Protein AF-A0A9W5QN77-F1 (afdb_monomer)

pLDDT: mean 91.57, std 13.07, range [32.22, 98.62]

Sequence (198 aa):
MNNFFKTNETDIGCNKLKCKDCNGFYMLRSSDYGEFGGCTNFPKCKSKISKSKFMLSFIKENGINIYKWEKKCWKCGKNTDVYSYYLHHQQLKSSANTSAVVFAGIGNLKSVDNYLTNKYPSIQIKYSKTTNSRYTANTCIHCNALQGKNYVVDDPHEIFNDMYIEQCMKKYFVENVSDQLLNIKPEEIDRLEILYIN

Nearest PDB structures (foldseek):
  4rul-assembly1_A  TM=2.502E-01  e=6.440E-02  Escherichia coli DH1
  1yua-assembly1_A  TM=2.874E-01  e=2.504E-01  Escherichia coli
  6kon-assembly1_C  TM=6.493E-01  e=3.347E+00  Mycobacterium tuberculosis H37Rv
  4p3i-assembly1_A  TM=2.398E-01  e=5.833E+00  Norovirus Hu/GI.7/TCH-060/USA/2003

Solvent-accessible surface area (backbone atoms only — not comparable to full-atom values): 11342 Å² total; per-residue (Å²): 135,87,88,81,77,78,79,64,101,74,70,79,43,32,74,66,44,69,34,92,88,52,97,42,31,44,38,45,40,76,53,100,90,48,58,26,19,32,34,68,47,53,86,85,37,82,56,71,42,51,43,35,60,38,50,52,52,41,31,60,76,23,27,47,57,35,31,46,50,71,44,70,35,93,85,79,65,47,75,23,66,40,67,34,38,48,50,34,59,38,47,49,70,33,38,88,85,46,49,35,38,49,49,42,28,58,57,58,40,70,40,56,40,52,52,44,38,75,72,35,87,44,32,42,77,45,78,37,80,92,74,72,43,74,45,45,30,28,19,28,80,85,75,62,47,76,48,50,47,65,61,57,56,78,48,31,72,91,46,41,57,36,55,72,72,68,63,51,58,71,92,29,56,74,50,70,46,51,36,94,76,35,80,68,51,57,72,48,51,65,72,48,50,73,45,76,51,130

Radius of gyration: 17.58 Å; Cα contacts (8 Å, |Δi|>4): 365; chains: 1; bounding box: 41×34×49 Å

Organism: NCBI:txid1053211

Foldseek 3Di:
DDPDDPPPPQQALQAFAAQPPDRFGWAWDADPVGIWTATPPPPVDGDIGHQLVRVLSSCQRGFWWKFKDWDQDPPPRDIAIFMKTFQQLSRCSNDVPHQKTWQDMAQLFPQVLVVCVVPPVQWDFDQDPVVRDTTTAGAGPPPRHGPDCCCPRVNVPVCCCVCPPVSHRSVGTDDGHHCVSGPTDSVSSVPTDMDGDD

Secondary structure (DSSP, 8-state):
--------TT-TT-PPPBPSSSSSBEEEEEETTEEEEEETTTTT---EEEHHHHHHHHHHHH-EEEEEEEEE-TTT--EEEEEEE-HHHHHHHH-TT-SEEEE--TTS-HHHHHHHHHH-TTEEEEEETTTTEEEEEEE-TTT--EE-GGGTTT--GGGHIIIIIS---GGGEEEEE-GGG----HHHHHTSEEEE--

Mean predicted aligned error: 4.85 Å

Structure (mmCIF, N/CA/C/O backbone):
data_AF-A0A9W5QN77-F1
#
_entry.id   AF-A0A9W5QN77-F1
#
loop_
_atom_site.group_PDB
_atom_site.id
_atom_site.type_symbol
_atom_site.label_atom_id
_atom_site.label_alt_id
_atom_site.label_comp_id
_atom_site.label_asym_id
_atom_site.label_entity_id
_atom_site.label_seq_id
_atom_site.pdbx_PDB_ins_code
_atom_site.Cartn_x
_atom_site.Cartn_y
_atom_site.Cartn_z
_atom_site.occupancy
_atom_site.B_iso_or_equiv
_atom_site.auth_seq_id
_atom_site.auth_comp_id
_atom_site.auth_asym_id
_atom_site.auth_atom_id
_atom_site.pdbx_PDB_model_num
ATOM 1 N N . MET A 1 1 ? -11.497 -20.526 -25.887 1.00 32.22 1 MET A N 1
ATOM 2 C CA . MET A 1 1 ? -10.898 -19.250 -26.340 1.00 32.22 1 MET A CA 1
ATOM 3 C C . MET A 1 1 ? -11.324 -18.172 -25.354 1.00 32.22 1 MET A C 1
ATOM 5 O O . MET A 1 1 ? -12.418 -17.640 -25.472 1.00 32.22 1 MET A O 1
ATOM 9 N N . ASN A 1 2 ? -10.518 -17.950 -24.313 1.00 32.56 2 ASN A N 1
ATOM 10 C CA . ASN A 1 2 ? -10.861 -17.048 -23.213 1.00 32.56 2 ASN A CA 1
ATOM 11 C C . ASN A 1 2 ? -10.532 -15.602 -23.592 1.00 32.56 2 ASN A C 1
ATOM 13 O O . ASN A 1 2 ? -9.382 -15.178 -23.527 1.00 32.56 2 ASN A O 1
ATOM 17 N N . ASN A 1 3 ? -11.565 -14.850 -23.962 1.00 40.31 3 ASN A N 1
ATOM 18 C CA . ASN A 1 3 ? -11.534 -13.392 -23.969 1.00 40.31 3 ASN A CA 1
ATOM 19 C C . ASN A 1 3 ? -11.663 -12.890 -22.522 1.00 40.31 3 ASN A C 1
ATOM 21 O O . ASN A 1 3 ? -12.774 -12.672 -22.049 1.00 40.31 3 ASN A O 1
ATOM 25 N N . PHE A 1 4 ? -10.538 -12.714 -21.822 1.00 41.47 4 PHE A N 1
ATOM 26 C CA . PHE A 1 4 ? -10.502 -12.152 -20.459 1.00 41.47 4 PHE A CA 1
ATOM 27 C C . PHE A 1 4 ? -9.524 -10.982 -20.287 1.00 41.47 4 PHE A C 1
ATOM 29 O O . PHE A 1 4 ? -9.010 -10.741 -19.205 1.00 41.47 4 PHE A O 1
ATOM 36 N N . PHE A 1 5 ? -9.316 -10.188 -21.337 1.00 41.34 5 PHE A N 1
ATOM 37 C CA . PHE A 1 5 ? -8.642 -8.894 -21.203 1.00 41.34 5 PHE A CA 1
ATOM 38 C C . PHE A 1 5 ? -9.416 -7.803 -21.940 1.00 41.34 5 PHE A C 1
ATOM 40 O O . PHE A 1 5 ? -8.918 -7.176 -22.869 1.00 41.34 5 PHE A O 1
ATOM 47 N N . LYS A 1 6 ? -10.657 -7.554 -21.512 1.00 34.75 6 LYS A N 1
ATOM 48 C CA . LYS A 1 6 ? -11.159 -6.181 -21.568 1.00 34.75 6 LYS A CA 1
ATOM 49 C C . LYS A 1 6 ? -10.597 -5.494 -20.333 1.00 34.75 6 LYS A C 1
ATOM 51 O O . LYS A 1 6 ? -11.062 -5.737 -19.225 1.00 34.75 6 LYS A O 1
ATOM 56 N N . THR A 1 7 ? -9.551 -4.695 -20.514 1.00 38.34 7 THR A N 1
ATOM 57 C CA . THR A 1 7 ? -9.188 -3.668 -19.538 1.00 38.34 7 THR A CA 1
ATOM 58 C C . THR A 1 7 ? -10.403 -2.756 -19.419 1.00 38.34 7 THR A C 1
ATOM 60 O O . THR A 1 7 ? -10.646 -1.937 -20.304 1.00 38.34 7 THR A O 1
ATOM 63 N N . ASN A 1 8 ? -11.233 -2.970 -18.402 1.00 42.06 8 ASN A N 1
ATOM 64 C CA . ASN A 1 8 ? -12.308 -2.037 -18.103 1.00 42.06 8 ASN A CA 1
ATOM 65 C C . ASN A 1 8 ? -11.655 -0.685 -17.793 1.00 42.06 8 ASN A C 1
ATOM 67 O O . ASN A 1 8 ? -10.653 -0.630 -17.082 1.00 42.06 8 ASN A O 1
ATOM 71 N N . GLU A 1 9 ? -12.217 0.397 -18.323 1.00 44.44 9 GLU A N 1
ATOM 72 C CA . GLU A 1 9 ? -11.780 1.794 -18.164 1.00 44.44 9 GLU A CA 1
ATOM 73 C C . GLU A 1 9 ? -11.874 2.311 -16.702 1.00 44.44 9 GLU A C 1
ATOM 75 O O . GLU A 1 9 ? -12.058 3.498 -16.458 1.00 44.44 9 GLU A O 1
ATOM 80 N N . THR A 1 10 ? -11.797 1.431 -15.697 1.00 51.41 10 THR A N 1
ATOM 81 C CA . THR A 1 10 ? -12.178 1.693 -14.300 1.00 51.41 10 THR A CA 1
ATOM 82 C C . THR A 1 10 ? -11.055 1.529 -13.274 1.00 51.41 10 THR A C 1
ATOM 84 O O . THR A 1 10 ? -11.319 1.715 -12.087 1.00 51.41 10 THR A O 1
ATOM 87 N N . ASP A 1 11 ? -9.830 1.195 -13.686 1.00 64.44 11 ASP A N 1
ATOM 88 C CA . ASP A 1 11 ? -8.724 0.923 -12.758 1.00 64.44 11 ASP A CA 1
ATOM 89 C C . ASP A 1 11 ? -7.874 2.195 -12.538 1.00 64.44 11 ASP A C 1
ATOM 91 O O . ASP A 1 11 ? -7.001 2.546 -13.332 1.00 64.44 11 ASP A O 1
ATOM 95 N N . ILE A 1 12 ? -8.162 2.919 -11.448 1.00 80.50 12 ILE A N 1
ATOM 96 C CA . ILE A 1 12 ? -7.438 4.136 -11.037 1.00 80.50 12 ILE A CA 1
ATOM 97 C C . ILE A 1 12 ? -6.037 3.756 -10.537 1.00 80.50 12 ILE A C 1
ATOM 99 O O . ILE A 1 12 ? -5.882 2.809 -9.764 1.00 80.50 12 ILE A O 1
ATOM 103 N N . GLY A 1 13 ? -5.014 4.512 -10.948 1.00 85.06 13 GLY A N 1
ATOM 104 C CA . GLY A 1 13 ? -3.657 4.368 -10.409 1.00 85.06 13 GLY A CA 1
ATOM 105 C C . GLY A 1 13 ? -2.965 3.058 -10.798 1.00 85.06 13 GLY A C 1
ATOM 106 O O . GLY A 1 13 ? -2.318 2.428 -9.960 1.00 85.06 13 GLY A O 1
ATOM 107 N N . CYS A 1 14 ? -3.141 2.618 -12.047 1.00 89.00 14 CYS A N 1
ATOM 108 C CA . CYS A 1 14 ? -2.579 1.368 -12.573 1.00 89.00 14 CYS A CA 1
ATOM 109 C C . CYS A 1 14 ? -1.811 1.562 -13.902 1.00 89.00 14 CYS A C 1
ATOM 111 O O . CYS A 1 14 ? -1.704 0.641 -14.708 1.00 89.00 14 CYS A O 1
ATOM 113 N N . ASN A 1 15 ? -1.268 2.751 -14.161 1.00 92.75 15 ASN A N 1
ATOM 114 C CA . ASN A 1 15 ? -0.456 3.045 -15.343 1.00 92.75 15 ASN A CA 1
ATOM 115 C C . ASN A 1 15 ? 0.903 2.330 -15.305 1.00 92.75 15 ASN A C 1
ATOM 117 O O . ASN A 1 15 ? 1.529 2.171 -14.252 1.00 92.75 15 ASN A O 1
ATOM 121 N N . LYS A 1 16 ? 1.389 1.941 -16.489 1.00 94.06 16 LYS A N 1
ATOM 122 C CA . LYS A 1 16 ? 2.722 1.355 -16.685 1.00 94.06 16 LYS A CA 1
ATOM 123 C C . LYS A 1 16 ? 3.792 2.442 -16.706 1.00 94.06 16 LYS A C 1
ATOM 125 O O . LYS A 1 16 ? 3.740 3.335 -17.547 1.00 94.06 16 LYS A O 1
ATOM 130 N N . LEU A 1 17 ? 4.839 2.270 -15.903 1.00 94.88 17 LEU A N 1
ATOM 131 C CA . LEU A 1 17 ? 5.980 3.182 -15.899 1.00 94.88 17 LEU A CA 1
ATOM 132 C C . LEU A 1 17 ? 6.789 3.058 -17.200 1.00 94.88 17 LEU A C 1
ATOM 134 O O . LEU A 1 17 ? 7.346 1.998 -17.497 1.00 94.88 17 LEU A O 1
ATOM 138 N N . LYS A 1 18 ? 6.899 4.143 -17.969 1.00 96.50 18 LYS A N 1
ATOM 139 C CA . LYS A 1 18 ? 7.651 4.153 -19.237 1.00 96.50 18 LYS A CA 1
ATOM 140 C C . LYS A 1 18 ? 9.146 3.900 -19.032 1.00 96.50 18 LYS A C 1
ATOM 142 O O . LYS A 1 18 ? 9.768 4.416 -18.101 1.00 96.50 18 LYS A O 1
ATOM 147 N N . CYS A 1 19 ? 9.740 3.132 -19.944 1.00 97.38 19 CYS A N 1
ATOM 148 C CA . CYS A 1 19 ? 11.188 3.006 -20.034 1.00 97.38 19 CYS A CA 1
ATOM 149 C C . CYS A 1 19 ? 11.790 4.332 -20.510 1.00 97.38 19 CYS A C 1
ATOM 151 O O . CYS A 1 19 ? 11.240 5.001 -21.378 1.00 97.38 19 CYS A O 1
ATOM 153 N N . LYS A 1 20 ? 12.945 4.702 -19.957 1.00 96.75 20 LYS A N 1
ATOM 154 C CA . LYS A 1 20 ? 13.633 5.948 -20.328 1.00 96.75 20 LYS A CA 1
ATOM 155 C C . LYS A 1 20 ? 14.463 5.821 -21.617 1.00 96.75 20 LYS A C 1
ATOM 157 O O . LYS A 1 20 ? 14.808 6.832 -22.208 1.00 96.75 20 LYS A O 1
ATOM 162 N N . ASP A 1 21 ? 14.782 4.589 -22.026 1.00 98.06 21 ASP A N 1
ATOM 163 C CA . ASP A 1 21 ? 15.725 4.304 -23.120 1.00 98.06 21 ASP A CA 1
ATOM 164 C C . ASP A 1 21 ? 15.038 3.737 -24.382 1.00 98.06 21 ASP A C 1
ATOM 166 O O . ASP A 1 21 ? 15.685 3.556 -25.410 1.00 98.06 21 ASP A O 1
ATOM 170 N N . CYS A 1 22 ? 13.744 3.398 -24.324 1.00 97.81 22 CYS A N 1
ATOM 171 C CA . CYS A 1 22 ? 12.978 2.918 -25.481 1.00 97.81 22 CYS A CA 1
ATOM 172 C C . CYS A 1 22 ? 11.463 3.083 -25.269 1.00 97.81 22 CYS A C 1
ATOM 174 O O . CYS A 1 22 ? 11.020 3.526 -24.215 1.00 97.81 22 CYS A O 1
ATOM 176 N N . ASN A 1 23 ? 10.656 2.654 -26.242 1.00 96.88 23 ASN A N 1
ATOM 177 C CA . ASN A 1 23 ? 9.187 2.675 -26.178 1.00 96.88 23 ASN A CA 1
ATOM 178 C C . ASN A 1 23 ? 8.553 1.590 -25.277 1.00 96.88 23 ASN A C 1
ATOM 180 O O . ASN A 1 23 ? 7.334 1.434 -25.275 1.00 96.88 23 ASN A O 1
ATOM 184 N N . GLY A 1 24 ? 9.365 0.808 -24.561 1.00 95.50 24 GLY A N 1
ATOM 185 C CA . GLY A 1 24 ? 8.895 -0.198 -23.611 1.00 95.50 24 GLY A CA 1
ATOM 186 C C . GLY A 1 24 ? 8.513 0.396 -22.253 1.00 95.50 24 GLY A C 1
ATOM 187 O O . GLY A 1 24 ? 8.532 1.609 -22.043 1.00 95.50 24 GLY A O 1
ATOM 188 N N . PHE A 1 25 ? 8.238 -0.482 -21.293 1.00 96.50 25 PHE A N 1
ATOM 189 C CA . PHE A 1 25 ? 7.905 -0.119 -19.913 1.00 96.50 25 PHE A CA 1
ATOM 190 C C . PHE A 1 25 ? 8.876 -0.784 -18.941 1.00 96.50 25 PHE A C 1
ATOM 192 O O . PHE A 1 25 ? 9.529 -1.768 -19.295 1.00 96.50 25 PHE A O 1
ATOM 199 N N . TYR A 1 26 ? 8.998 -0.254 -17.729 1.00 95.94 26 TYR A N 1
ATOM 200 C CA . TYR A 1 26 ? 9.620 -0.974 -16.625 1.00 95.94 26 TYR A CA 1
ATOM 201 C C . TYR A 1 26 ? 8.600 -1.901 -15.966 1.00 95.94 26 TYR A C 1
ATOM 203 O O . TYR A 1 26 ? 7.439 -1.541 -15.788 1.00 95.94 26 TYR A O 1
ATOM 211 N N . MET A 1 27 ? 9.068 -3.073 -15.559 1.00 94.62 27 MET A N 1
ATOM 212 C CA . MET A 1 27 ? 8.364 -3.991 -14.667 1.00 94.62 27 MET A CA 1
ATOM 213 C C . MET A 1 27 ? 9.338 -4.490 -13.603 1.00 94.62 27 MET A C 1
ATOM 215 O O . MET A 1 27 ? 10.553 -4.474 -13.834 1.00 94.62 27 MET A O 1
ATOM 219 N N . LEU A 1 28 ? 8.827 -4.936 -12.458 1.00 94.12 28 LEU A N 1
ATOM 220 C CA . LEU A 1 28 ? 9.678 -5.538 -11.442 1.00 94.12 28 LEU A CA 1
ATOM 221 C C . LEU A 1 28 ? 10.132 -6.923 -11.918 1.00 94.12 28 LEU A C 1
ATOM 223 O O . LEU A 1 28 ? 9.328 -7.751 -12.342 1.00 94.12 28 LEU A O 1
ATOM 227 N N . ARG A 1 29 ? 11.441 -7.148 -11.880 1.00 92.25 29 ARG A N 1
ATOM 228 C CA . ARG A 1 29 ? 12.102 -8.409 -12.218 1.00 92.25 29 ARG A CA 1
ATOM 229 C C . ARG A 1 29 ? 13.005 -8.821 -11.064 1.00 92.25 29 ARG A C 1
ATOM 231 O O . ARG A 1 29 ? 13.422 -7.967 -10.283 1.00 92.25 29 ARG A O 1
ATOM 238 N N . SER A 1 30 ? 13.367 -10.095 -11.030 1.00 90.38 30 SER A N 1
ATOM 239 C CA . SER A 1 30 ? 14.263 -10.661 -10.021 1.00 90.38 30 SER A CA 1
ATOM 240 C C . SER A 1 30 ? 15.491 -11.294 -10.671 1.00 90.38 30 SER A C 1
ATOM 242 O O . SER A 1 30 ? 15.445 -11.724 -11.825 1.00 90.38 30 SER A O 1
ATOM 244 N N . SER A 1 31 ? 16.598 -11.311 -9.934 1.00 89.69 31 SER A N 1
ATOM 245 C CA . SER A 1 31 ? 17.862 -11.964 -10.291 1.00 89.69 31 SER A CA 1
ATOM 246 C C . SER A 1 31 ? 18.571 -12.451 -9.029 1.00 89.69 31 SER A C 1
ATOM 248 O O . SER A 1 31 ? 18.144 -12.112 -7.926 1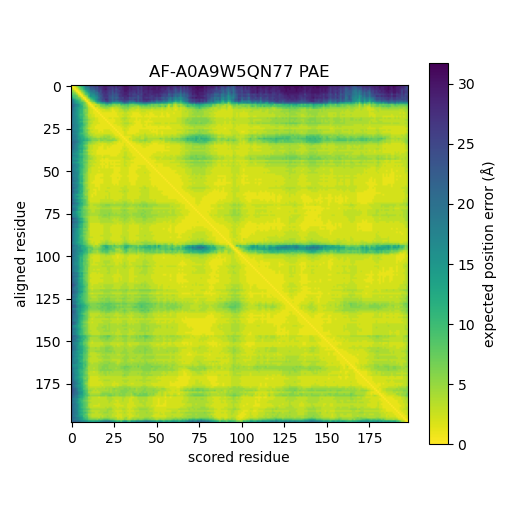.00 89.69 31 SER A O 1
ATOM 250 N N . ASP A 1 32 ? 19.704 -13.135 -9.185 1.00 89.69 32 ASP A N 1
ATOM 251 C CA . ASP A 1 32 ? 20.554 -13.570 -8.065 1.00 89.69 32 ASP A CA 1
ATOM 252 C C . ASP A 1 32 ? 21.039 -12.406 -7.178 1.00 89.69 32 ASP A C 1
ATOM 254 O O . ASP A 1 32 ? 21.376 -12.602 -6.014 1.00 89.69 32 ASP A O 1
ATOM 258 N N . TYR A 1 33 ? 21.047 -11.178 -7.707 1.00 88.75 33 TYR A N 1
ATOM 259 C CA . TYR A 1 33 ? 21.444 -9.961 -6.989 1.00 88.75 33 TYR A CA 1
ATOM 260 C C . TYR A 1 33 ? 20.256 -9.182 -6.393 1.00 88.75 33 TYR A C 1
ATOM 262 O O . TYR A 1 33 ? 20.431 -8.048 -5.946 1.00 88.75 33 TYR A O 1
ATOM 270 N N . GLY A 1 34 ? 19.053 -9.761 -6.418 1.00 89.88 34 GLY A N 1
ATOM 271 C CA . GLY A 1 34 ? 17.813 -9.139 -5.954 1.00 89.88 34 GLY A CA 1
ATOM 272 C C . GLY A 1 34 ? 16.964 -8.535 -7.075 1.00 89.88 34 GLY A C 1
ATOM 273 O O . GLY A 1 34 ? 17.180 -8.785 -8.271 1.00 89.88 34 GLY A O 1
ATOM 274 N N . GLU A 1 35 ? 15.958 -7.758 -6.672 1.00 93.62 35 GLU A N 1
ATOM 275 C CA . GLU A 1 35 ? 14.916 -7.234 -7.551 1.00 93.62 35 GLU A CA 1
ATOM 276 C C . GLU A 1 35 ? 15.217 -5.836 -8.100 1.00 93.62 35 GLU A C 1
ATOM 278 O O . GLU A 1 35 ? 15.809 -4.968 -7.451 1.00 93.62 35 GLU A O 1
ATOM 283 N N . PHE A 1 36 ? 14.768 -5.591 -9.329 1.00 95.50 36 PHE A N 1
ATOM 284 C CA . PHE A 1 36 ? 14.996 -4.337 -10.037 1.00 95.50 36 PHE A CA 1
ATOM 285 C C . PHE A 1 36 ? 13.882 -4.047 -11.046 1.00 95.50 36 PHE A C 1
ATOM 287 O O . PHE A 1 36 ? 13.223 -4.951 -11.556 1.00 95.50 36 PHE A O 1
ATOM 294 N N . GLY A 1 37 ? 13.684 -2.770 -11.373 1.00 95.75 37 GLY A N 1
ATOM 295 C CA . GLY A 1 37 ? 12.836 -2.372 -12.492 1.00 95.75 37 GLY A CA 1
ATOM 296 C C . GLY A 1 37 ? 13.582 -2.599 -13.802 1.00 95.75 37 GLY A C 1
ATOM 297 O O . GLY A 1 37 ? 14.539 -1.880 -14.089 1.00 95.75 37 GLY A O 1
ATOM 298 N N . GLY A 1 38 ? 13.175 -3.588 -14.594 1.00 95.69 38 GLY A N 1
ATOM 299 C CA . GLY A 1 38 ? 13.793 -3.923 -15.879 1.00 95.69 38 GLY A CA 1
ATOM 300 C C . GLY A 1 38 ? 12.853 -3.676 -17.053 1.00 95.69 38 GLY A C 1
ATOM 301 O O . GLY A 1 38 ? 11.642 -3.863 -16.937 1.00 95.69 38 GLY A O 1
ATOM 302 N N . CYS A 1 39 ? 13.400 -3.269 -18.199 1.00 96.38 39 CYS A N 1
ATOM 303 C CA . CYS A 1 39 ? 12.588 -3.004 -19.385 1.00 96.38 39 CYS A CA 1
ATOM 304 C C . CYS A 1 39 ? 11.880 -4.270 -19.913 1.00 96.38 39 CYS A C 1
ATOM 306 O O . CYS A 1 39 ? 12.445 -5.368 -19.938 1.00 96.38 39 CYS A O 1
ATOM 308 N N . THR A 1 40 ? 10.647 -4.123 -20.396 1.00 95.31 40 THR A N 1
ATOM 309 C CA . THR A 1 40 ? 9.884 -5.183 -21.075 1.00 95.31 40 THR A CA 1
ATOM 310 C C . THR A 1 40 ? 10.517 -5.626 -22.398 1.00 95.31 40 THR A C 1
ATOM 312 O O . THR A 1 40 ? 10.321 -6.764 -22.802 1.00 95.31 40 THR A O 1
ATOM 315 N N . ASN A 1 41 ? 11.319 -4.773 -23.046 1.00 96.19 41 ASN A N 1
ATOM 316 C CA . ASN A 1 41 ? 11.953 -5.051 -24.343 1.00 96.19 41 ASN A CA 1
ATOM 317 C C . ASN A 1 41 ? 13.322 -5.757 -24.233 1.00 96.19 41 ASN A C 1
ATOM 319 O O . ASN A 1 41 ? 14.087 -5.781 -25.199 1.00 96.19 41 ASN A O 1
ATOM 323 N N . PHE A 1 42 ? 13.682 -6.304 -23.070 1.00 94.00 42 PHE A N 1
ATOM 324 C CA . PHE A 1 42 ? 14.875 -7.146 -22.929 1.00 94.00 42 PHE A CA 1
ATOM 325 C C . PHE A 1 42 ? 14.780 -8.380 -23.861 1.00 94.00 42 PHE A C 1
ATOM 327 O O . PHE A 1 42 ? 13.696 -8.951 -23.969 1.00 94.00 42 PHE A O 1
ATOM 334 N N . PRO A 1 43 ? 15.863 -8.811 -24.550 1.00 95.44 43 PRO A N 1
ATOM 335 C CA . PRO A 1 43 ? 17.255 -8.357 -24.427 1.00 95.44 43 PRO A CA 1
ATOM 336 C C . PRO A 1 43 ? 17.625 -7.126 -25.270 1.00 95.44 43 PRO A C 1
ATOM 338 O O . PRO A 1 43 ? 18.735 -6.615 -25.125 1.00 95.44 43 PRO A O 1
ATOM 341 N N . LYS A 1 44 ? 16.722 -6.629 -26.130 1.00 97.88 44 LYS A N 1
ATOM 342 C CA . LYS A 1 44 ? 16.987 -5.492 -27.035 1.00 97.88 44 LYS A CA 1
ATOM 343 C C . LYS A 1 44 ? 17.220 -4.182 -26.278 1.00 97.88 44 LYS A C 1
ATOM 345 O O . LYS A 1 44 ? 18.040 -3.374 -26.694 1.00 97.88 44 LYS A O 1
ATOM 350 N N . CYS A 1 45 ? 16.534 -3.986 -25.153 1.00 97.94 45 CYS A N 1
ATOM 351 C CA . CYS A 1 45 ? 16.788 -2.888 -24.223 1.00 97.94 45 CYS A CA 1
ATOM 352 C C . CYS A 1 45 ? 17.234 -3.445 -22.865 1.00 97.94 45 CYS A C 1
ATOM 354 O O . CYS A 1 45 ? 16.491 -4.181 -22.218 1.00 97.94 45 CYS A O 1
ATOM 356 N N . LYS 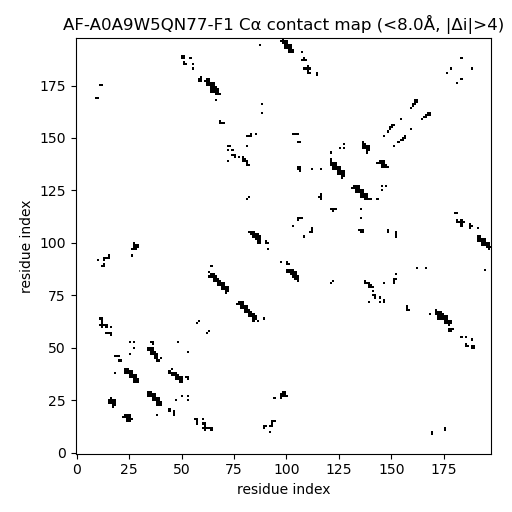A 1 46 ? 18.439 -3.071 -22.417 1.00 97.06 46 LYS A N 1
ATOM 357 C CA . LYS A 1 46 ? 19.026 -3.497 -21.131 1.00 97.06 46 LYS A CA 1
ATOM 358 C C . LYS A 1 46 ? 18.817 -2.478 -20.002 1.00 97.06 46 LYS A C 1
ATOM 360 O O . LYS A 1 46 ? 19.497 -2.546 -18.980 1.00 97.06 46 LYS A O 1
ATOM 365 N N . SER A 1 47 ? 17.908 -1.519 -20.196 1.00 97.75 47 SER A N 1
ATOM 366 C CA . SER A 1 47 ? 17.624 -0.493 -19.196 1.00 97.75 47 SER A CA 1
ATOM 367 C C . SER A 1 47 ? 17.141 -1.114 -17.890 1.00 97.75 47 SER A C 1
ATOM 369 O O . SER A 1 47 ? 16.244 -1.967 -17.891 1.00 97.75 47 SER A O 1
ATOM 371 N N . LYS A 1 48 ? 17.737 -0.668 -16.783 1.00 97.12 48 LYS A N 1
ATOM 372 C CA . LYS A 1 48 ? 17.413 -1.102 -15.426 1.00 97.12 48 LYS A CA 1
ATOM 373 C C . LYS A 1 48 ? 17.470 0.065 -14.441 1.00 97.12 48 LYS A C 1
ATOM 375 O O . LYS A 1 48 ? 18.294 0.970 -14.585 1.00 97.12 48 LYS A O 1
ATOM 380 N N . ILE A 1 49 ? 16.619 0.014 -13.424 1.00 97.12 49 ILE A N 1
ATOM 381 C CA . ILE A 1 49 ? 16.590 0.919 -12.266 1.00 97.12 49 ILE A CA 1
ATOM 382 C C . ILE A 1 49 ? 16.424 0.097 -10.981 1.00 97.12 49 ILE A C 1
ATOM 384 O O . ILE A 1 49 ? 15.921 -1.022 -11.038 1.00 97.12 49 ILE A O 1
ATOM 388 N N . SER A 1 50 ? 16.846 0.620 -9.825 1.00 96.50 50 SER A N 1
ATOM 389 C CA . SER A 1 50 ? 16.676 -0.092 -8.546 1.00 96.50 50 SER A CA 1
ATOM 390 C C . SER A 1 50 ? 15.198 -0.341 -8.219 1.00 96.50 50 SER A C 1
ATOM 392 O O . SER A 1 50 ? 14.328 0.388 -8.708 1.00 96.50 50 SER A O 1
ATOM 394 N N . LYS A 1 51 ? 14.915 -1.335 -7.362 1.00 95.25 51 LYS A N 1
ATOM 395 C CA . LYS A 1 51 ? 13.571 -1.600 -6.815 1.00 95.25 51 LYS A CA 1
ATOM 396 C C . LYS A 1 51 ? 12.932 -0.324 -6.262 1.00 95.25 51 LYS A C 1
ATOM 398 O O . LYS A 1 51 ? 11.855 0.068 -6.702 1.00 95.25 51 LYS A O 1
ATOM 403 N N . SER A 1 52 ? 13.630 0.366 -5.365 1.00 96.56 52 SER A N 1
ATOM 404 C CA . SER A 1 52 ? 13.189 1.624 -4.754 1.00 96.56 52 SER A CA 1
ATOM 405 C C . SER A 1 52 ? 12.885 2.703 -5.790 1.00 96.56 52 SER A C 1
ATOM 407 O O . SER A 1 52 ? 11.810 3.298 -5.756 1.00 96.56 52 SER A O 1
ATOM 409 N N . LYS A 1 53 ? 13.763 2.915 -6.779 1.00 97.25 53 LYS A N 1
ATOM 410 C CA . LYS A 1 53 ? 13.518 3.905 -7.839 1.00 97.25 53 LYS A CA 1
ATOM 411 C C . LYS A 1 53 ? 12.313 3.545 -8.709 1.00 97.25 53 LYS A C 1
ATOM 413 O O . LYS A 1 53 ? 11.553 4.441 -9.078 1.00 97.25 53 LYS A O 1
ATOM 418 N N . PHE A 1 54 ? 12.140 2.265 -9.038 1.00 96.38 54 PHE A N 1
ATOM 419 C CA . PHE A 1 54 ? 10.973 1.786 -9.775 1.00 96.38 54 PHE A CA 1
ATOM 420 C C . PHE A 1 54 ? 9.682 2.057 -9.002 1.00 96.38 54 PHE A C 1
ATOM 422 O O . PHE A 1 54 ? 8.790 2.710 -9.538 1.00 96.38 54 PHE A O 1
ATOM 429 N N . MET A 1 55 ? 9.613 1.641 -7.737 1.00 96.38 55 MET A N 1
ATOM 430 C CA . MET A 1 55 ? 8.410 1.804 -6.918 1.00 96.38 55 MET A CA 1
ATOM 431 C C . MET A 1 55 ? 8.067 3.259 -6.638 1.00 96.38 55 MET A C 1
ATOM 433 O O . MET A 1 55 ? 6.904 3.625 -6.746 1.00 96.38 55 MET A O 1
ATOM 437 N N . LEU A 1 56 ? 9.055 4.099 -6.322 1.00 97.19 56 LEU A N 1
ATOM 438 C CA . LEU A 1 56 ? 8.813 5.526 -6.107 1.00 97.19 56 LEU A CA 1
ATOM 439 C C . LEU A 1 56 ? 8.302 6.194 -7.388 1.00 97.19 56 LEU A C 1
ATOM 441 O O . LEU A 1 56 ? 7.368 6.983 -7.338 1.00 97.19 56 LEU A O 1
ATOM 445 N N . SER A 1 57 ? 8.853 5.835 -8.553 1.00 96.81 57 SER A N 1
ATOM 446 C CA . SER A 1 57 ? 8.351 6.351 -9.835 1.00 96.81 57 SER A CA 1
ATOM 447 C C . SER A 1 57 ? 6.936 5.846 -10.136 1.00 96.81 57 SER A C 1
ATOM 449 O O . SER A 1 57 ? 6.105 6.612 -10.614 1.00 96.81 57 SER A O 1
ATOM 451 N N . PHE A 1 58 ? 6.653 4.578 -9.825 1.00 95.88 58 PHE A N 1
ATOM 452 C CA . PHE A 1 58 ? 5.328 3.986 -9.979 1.00 95.88 58 PHE A CA 1
ATOM 453 C C . PHE A 1 58 ? 4.296 4.686 -9.089 1.00 95.88 58 PHE A C 1
ATOM 455 O O . PHE A 1 58 ? 3.258 5.098 -9.595 1.00 95.88 58 PHE A O 1
ATOM 462 N N . ILE A 1 59 ? 4.587 4.867 -7.798 1.00 96.44 59 ILE A N 1
ATOM 463 C CA . ILE A 1 59 ? 3.698 5.545 -6.841 1.00 96.44 59 ILE A CA 1
ATOM 464 C C . ILE A 1 59 ? 3.526 7.019 -7.214 1.00 96.44 59 ILE A C 1
ATOM 466 O O . ILE A 1 59 ? 2.416 7.535 -7.156 1.00 96.44 59 ILE A O 1
ATOM 470 N N . LYS A 1 60 ? 4.579 7.685 -7.693 1.00 95.94 60 LYS A N 1
ATOM 471 C CA . LYS A 1 60 ? 4.482 9.057 -8.198 1.00 95.94 60 LYS A CA 1
ATOM 472 C C . LYS A 1 60 ? 3.506 9.203 -9.365 1.00 95.94 60 LYS A C 1
ATOM 474 O O . LYS A 1 60 ? 2.782 10.191 -9.430 1.00 95.94 60 LYS A O 1
ATOM 479 N N . GLU A 1 61 ? 3.496 8.248 -10.291 1.00 94.81 61 GLU A N 1
ATOM 480 C CA . GLU A 1 61 ? 2.600 8.266 -11.454 1.00 94.81 61 GLU A CA 1
ATOM 481 C C . GLU A 1 61 ? 1.168 7.832 -11.106 1.00 94.81 61 GLU A C 1
ATOM 483 O O . GLU A 1 61 ? 0.216 8.266 -11.753 1.00 94.81 61 GLU A O 1
ATOM 488 N N . ASN A 1 62 ? 1.010 6.981 -10.091 1.00 95.19 62 ASN A N 1
ATOM 489 C CA . ASN A 1 62 ? -0.234 6.250 -9.857 1.00 95.19 62 ASN A CA 1
ATOM 490 C C . ASN A 1 62 ? -0.934 6.535 -8.530 1.00 95.19 62 ASN A C 1
ATOM 492 O O . ASN A 1 62 ? -2.087 6.141 -8.371 1.00 95.19 62 ASN A O 1
ATOM 496 N N . GLY A 1 63 ? -0.260 7.160 -7.571 1.00 96.56 63 GLY A N 1
ATOM 497 C CA . GLY A 1 63 ? -0.709 7.221 -6.186 1.00 96.56 63 GLY A CA 1
ATOM 498 C C . GLY A 1 63 ? -0.862 5.837 -5.540 1.00 96.56 63 GLY A C 1
ATOM 499 O O . GLY A 1 63 ? -0.462 4.803 -6.088 1.00 96.56 63 GLY A O 1
ATOM 500 N N . ILE A 1 64 ? -1.466 5.820 -4.354 1.00 97.31 64 ILE A N 1
ATOM 501 C CA . ILE A 1 64 ? -1.808 4.597 -3.617 1.00 97.31 64 ILE A CA 1
ATOM 502 C C . ILE A 1 64 ? -3.317 4.544 -3.405 1.00 97.31 64 ILE A C 1
ATOM 504 O O . ILE A 1 64 ? -3.901 5.455 -2.818 1.00 97.31 64 ILE A O 1
ATOM 508 N N . ASN A 1 65 ? -3.946 3.462 -3.860 1.00 97.31 65 ASN A N 1
ATOM 509 C CA . ASN A 1 65 ? -5.366 3.219 -3.643 1.00 97.31 65 ASN A CA 1
ATOM 510 C C . ASN A 1 65 ? -5.603 2.731 -2.212 1.00 97.31 65 ASN A C 1
ATOM 512 O O . ASN A 1 65 ? -5.005 1.742 -1.776 1.00 97.31 65 ASN A O 1
ATOM 516 N N . ILE A 1 66 ? -6.511 3.405 -1.509 1.00 97.88 66 ILE A N 1
ATOM 517 C CA . ILE A 1 66 ? -6.994 3.003 -0.189 1.00 97.88 66 ILE A CA 1
ATOM 518 C C . ILE A 1 66 ? -8.327 2.287 -0.359 1.00 97.88 66 ILE A C 1
ATOM 520 O O . ILE A 1 66 ? -9.228 2.768 -1.052 1.00 97.88 66 ILE A O 1
ATOM 524 N N . TYR A 1 67 ? -8.450 1.148 0.307 1.00 97.94 67 TYR A N 1
ATOM 525 C CA . TYR A 1 67 ? -9.637 0.314 0.319 1.00 97.94 67 TYR A CA 1
ATOM 526 C C . TYR A 1 67 ? -10.201 0.215 1.731 1.00 97.94 67 TYR A C 1
ATOM 528 O O . TYR A 1 67 ? -9.450 0.229 2.709 1.00 97.94 67 TYR A O 1
ATOM 536 N N . LYS A 1 68 ? -11.522 0.085 1.822 1.00 98.38 68 LYS A N 1
ATOM 537 C CA . LYS A 1 68 ? -12.279 -0.098 3.057 1.00 98.38 68 LYS A CA 1
ATOM 538 C C . LYS A 1 68 ? -13.285 -1.225 2.879 1.00 98.38 68 LYS A C 1
ATOM 540 O O . LYS A 1 68 ? -13.989 -1.278 1.874 1.00 98.38 68 LYS A O 1
ATOM 545 N N . TRP A 1 69 ? -13.409 -2.065 3.897 1.00 98.19 69 TRP A N 1
ATOM 546 C CA . TRP A 1 69 ? -14.488 -3.042 4.004 1.00 98.19 69 TRP A CA 1
ATOM 547 C C . TRP A 1 69 ? -14.888 -3.242 5.465 1.00 98.19 69 TRP A C 1
ATOM 549 O O . TRP A 1 69 ? -14.180 -2.828 6.386 1.00 98.19 69 TRP A O 1
ATOM 559 N N . GLU A 1 70 ? -16.043 -3.862 5.675 1.00 97.81 70 GLU A N 1
ATOM 560 C CA . GLU A 1 70 ? -16.496 -4.261 7.002 1.00 97.81 70 GLU A CA 1
ATOM 561 C C . GLU A 1 70 ? -16.043 -5.680 7.323 1.00 97.81 70 GLU A C 1
ATOM 563 O O . GLU A 1 70 ? -16.093 -6.574 6.477 1.00 97.81 70 GLU A O 1
ATOM 568 N N . LYS A 1 71 ? -15.680 -5.906 8.585 1.00 96.81 71 LYS A N 1
ATOM 569 C CA . LYS A 1 71 ? -15.482 -7.251 9.120 1.00 96.81 71 LYS A CA 1
ATOM 570 C C . LYS A 1 71 ? -15.995 -7.407 10.539 1.00 96.81 71 LYS A C 1
ATOM 572 O O . LYS A 1 71 ? -16.178 -6.428 11.263 1.00 96.81 71 LYS A O 1
ATOM 577 N N . LYS A 1 72 ? -16.162 -8.654 10.980 1.00 98.00 72 LYS A N 1
ATOM 578 C CA . LYS A 1 72 ? -16.553 -8.955 12.361 1.00 98.00 72 LYS A CA 1
ATOM 579 C C . LYS A 1 72 ? -15.359 -8.800 13.305 1.00 98.00 72 LYS A C 1
ATOM 581 O O . LYS A 1 72 ? -14.327 -9.445 13.134 1.00 98.00 72 LYS A O 1
ATOM 586 N N . CYS A 1 73 ? -15.496 -7.971 14.338 1.00 98.12 73 CYS A N 1
ATOM 587 C CA . CYS A 1 73 ? -14.461 -7.817 15.356 1.00 98.12 73 CYS A CA 1
ATOM 588 C C . CYS A 1 73 ? -14.319 -9.099 16.189 1.00 98.12 73 CYS A C 1
ATOM 59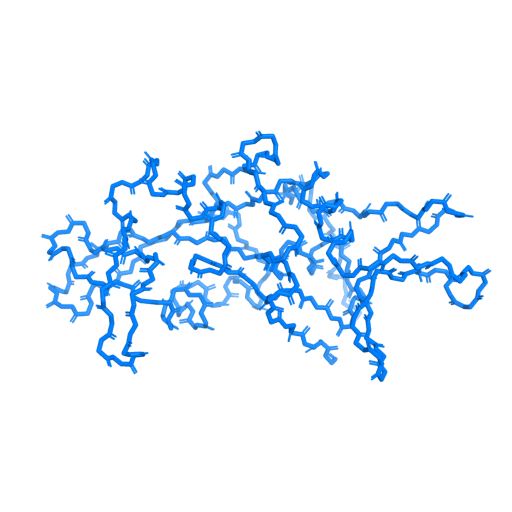0 O O . CYS A 1 73 ? -15.268 -9.512 16.858 1.00 98.12 73 CYS A O 1
ATOM 592 N N . TRP A 1 74 ? -13.111 -9.666 16.245 1.00 96.31 74 TRP A N 1
ATOM 593 C CA . TRP A 1 74 ? -12.824 -10.887 17.015 1.00 96.31 74 TRP A CA 1
ATOM 594 C C . TRP A 1 74 ? -13.086 -10.756 18.525 1.00 96.31 74 TRP A C 1
ATOM 596 O O . TRP A 1 74 ? -13.275 -11.762 19.199 1.00 96.31 74 TRP A O 1
ATOM 606 N N . LYS A 1 75 ? -13.087 -9.529 19.072 1.00 97.50 75 LYS A N 1
ATOM 607 C CA . LYS A 1 75 ? -13.277 -9.286 20.511 1.00 97.50 75 LYS A CA 1
ATOM 608 C C . LYS A 1 75 ? -14.735 -9.043 20.893 1.00 97.50 75 LYS A C 1
ATOM 610 O O . LYS A 1 75 ? -15.210 -9.629 21.854 1.00 97.50 75 LYS A O 1
ATOM 615 N N . CYS A 1 76 ? -15.423 -8.124 20.210 1.00 98.25 76 CYS A N 1
ATOM 616 C CA . CYS A 1 76 ? -16.786 -7.718 20.588 1.00 98.25 76 CYS A CA 1
ATOM 617 C C . CYS A 1 76 ? -17.883 -8.249 19.659 1.00 98.25 76 CYS A C 1
ATOM 619 O O . CYS A 1 76 ? -19.055 -8.001 19.921 1.00 98.25 76 CYS A O 1
ATOM 621 N N . GLY A 1 77 ? -17.528 -8.920 18.560 1.00 98.06 77 GLY A N 1
ATOM 622 C CA . GLY A 1 77 ? -18.476 -9.524 17.622 1.00 98.06 77 GLY A CA 1
ATOM 623 C C . GLY A 1 77 ? -19.262 -8.546 16.742 1.00 98.06 77 GLY A C 1
ATOM 624 O O . GLY A 1 77 ? -19.978 -9.004 15.856 1.00 98.06 77 GLY A O 1
ATOM 625 N N . LYS A 1 78 ? -19.138 -7.229 16.951 1.00 98.56 78 LYS A N 1
ATOM 626 C CA . LYS A 1 78 ? -19.759 -6.200 16.103 1.00 98.56 78 LYS A CA 1
ATOM 627 C C . LYS A 1 78 ? -18.974 -6.020 14.804 1.00 98.56 78 LYS A C 1
ATOM 629 O O . LYS A 1 78 ? -17.753 -6.208 14.798 1.00 98.56 78 LYS A O 1
ATOM 634 N N . ASN A 1 79 ? -19.665 -5.622 13.739 1.00 98.44 79 ASN A N 1
ATOM 635 C CA . ASN A 1 79 ? -19.011 -5.205 12.504 1.00 98.44 79 ASN A CA 1
ATOM 636 C C . ASN A 1 79 ? -18.162 -3.960 12.763 1.00 98.44 79 ASN A C 1
ATOM 638 O O . ASN A 1 79 ? -18.492 -3.126 13.602 1.00 98.44 79 ASN A O 1
ATOM 642 N N . THR A 1 80 ? -17.026 -3.870 12.093 1.00 98.44 80 THR A N 1
ATOM 643 C CA . THR A 1 80 ? -16.149 -2.712 12.149 1.00 98.44 80 THR A CA 1
ATOM 644 C C . THR A 1 80 ? -15.520 -2.502 10.793 1.00 98.44 80 THR A C 1
ATOM 646 O O . THR A 1 80 ? -15.100 -3.458 10.140 1.00 98.44 80 THR A O 1
ATOM 649 N N . ASP A 1 81 ? -15.405 -1.237 10.420 1.00 98.19 81 ASP A N 1
ATOM 650 C CA . ASP A 1 81 ? -14.628 -0.838 9.262 1.00 98.19 81 ASP A CA 1
ATOM 651 C C . ASP A 1 81 ? -13.147 -1.138 9.492 1.00 98.19 81 ASP A C 1
ATOM 653 O O . ASP A 1 81 ? -12.609 -0.888 10.580 1.00 98.19 81 ASP A O 1
ATOM 657 N N . VAL A 1 82 ? -12.494 -1.640 8.450 1.00 98.56 82 VAL A N 1
ATOM 658 C CA . VAL A 1 82 ? -11.040 -1.739 8.347 1.00 98.56 82 VAL A CA 1
ATOM 659 C C . VAL A 1 82 ? -10.582 -1.171 7.009 1.00 98.56 82 VAL A C 1
ATOM 661 O O . VAL A 1 82 ? -11.316 -1.201 6.023 1.00 98.56 82 VAL A O 1
ATOM 664 N N . TYR A 1 83 ? -9.363 -0.642 6.998 1.00 98.62 83 TYR A N 1
ATOM 665 C CA . TYR A 1 83 ? -8.745 0.006 5.852 1.00 98.62 83 TYR A CA 1
ATOM 666 C C . TYR A 1 83 ? -7.402 -0.644 5.530 1.00 98.62 83 TYR A C 1
ATOM 668 O O . TYR A 1 83 ? -6.643 -0.997 6.436 1.00 98.62 83 TYR A O 1
ATOM 676 N N . SER A 1 84 ? -7.067 -0.743 4.249 1.00 98.38 84 SER A N 1
ATOM 677 C CA . SER A 1 84 ? -5.714 -1.076 3.804 1.00 98.38 84 SER A CA 1
ATOM 678 C C . SER A 1 84 ? -5.453 -0.507 2.413 1.00 98.38 84 SER A C 1
ATOM 680 O O . SER A 1 84 ? -6.359 -0.047 1.726 1.00 98.38 84 SER A O 1
ATOM 682 N N . TYR A 1 85 ? -4.201 -0.560 1.990 1.00 97.56 85 TYR A N 1
ATOM 683 C CA . TYR A 1 85 ? -3.803 -0.491 0.590 1.00 97.56 85 TYR A CA 1
ATOM 684 C C . TYR A 1 85 ? -3.192 -1.836 0.188 1.00 97.56 85 TYR A C 1
ATOM 686 O O . TYR A 1 85 ? -2.861 -2.647 1.054 1.00 97.56 85 TYR A O 1
ATOM 694 N N . TYR A 1 86 ? -3.059 -2.075 -1.114 1.00 96.38 86 TYR A N 1
ATOM 695 C CA . TYR A 1 86 ? -2.468 -3.301 -1.654 1.00 96.38 86 TYR A CA 1
ATOM 696 C C . TYR A 1 86 ? -1.616 -2.958 -2.875 1.00 96.38 86 TYR A C 1
ATOM 698 O O . TYR A 1 86 ? -2.112 -2.937 -4.005 1.00 96.38 86 TYR A O 1
ATOM 706 N N . LEU A 1 87 ? -0.328 -2.661 -2.658 1.00 94.56 87 LEU A N 1
ATOM 707 C CA . LEU A 1 87 ? 0.564 -2.277 -3.766 1.00 94.56 87 LEU A CA 1
ATOM 708 C C . LEU A 1 87 ? 0.685 -3.390 -4.811 1.00 94.56 87 LEU A C 1
ATOM 710 O O . LEU A 1 87 ? 0.635 -3.109 -6.008 1.00 94.56 87 LEU A O 1
ATOM 714 N N . HIS A 1 88 ? 0.751 -4.6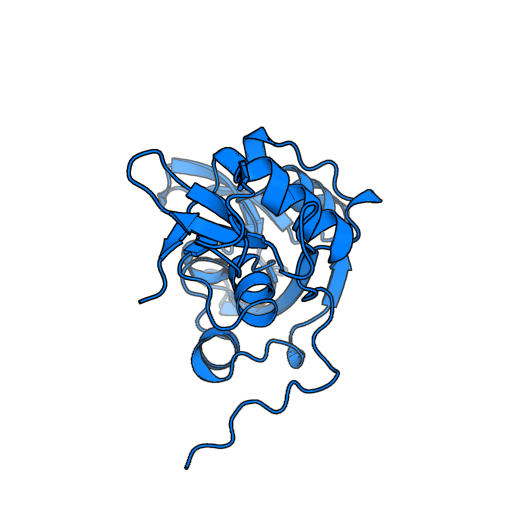47 -4.370 1.00 93.44 88 HIS A N 1
ATOM 715 C CA . HIS A 1 88 ? 0.792 -5.803 -5.261 1.00 93.44 88 HIS A CA 1
ATOM 716 C C . HIS A 1 88 ? -0.419 -5.844 -6.208 1.00 93.44 88 HIS A C 1
ATOM 718 O O . HIS A 1 88 ? -0.258 -6.129 -7.392 1.00 93.44 88 HIS A O 1
ATOM 724 N N . HIS A 1 89 ? -1.614 -5.485 -5.722 1.00 92.06 89 HIS A N 1
ATOM 725 C CA . HIS A 1 89 ? -2.834 -5.456 -6.529 1.00 92.06 89 HIS A CA 1
ATOM 726 C C . HIS A 1 89 ? -2.764 -4.384 -7.630 1.00 92.06 89 HIS A C 1
ATOM 728 O O . HIS A 1 89 ? -3.014 -4.686 -8.797 1.00 92.06 89 HIS A O 1
ATOM 734 N N . GLN A 1 90 ? -2.344 -3.153 -7.299 1.00 92.88 90 GLN A N 1
ATOM 735 C CA . GLN A 1 90 ? -2.148 -2.089 -8.301 1.00 92.88 90 GLN A CA 1
ATOM 736 C C . GLN A 1 90 ? -1.082 -2.470 -9.343 1.00 92.88 90 GLN A C 1
ATOM 738 O O . GLN A 1 90 ? -1.242 -2.209 -10.538 1.00 92.88 90 GLN A O 1
ATOM 743 N N . GLN A 1 91 ? 0.005 -3.118 -8.918 1.00 92.06 91 GLN A N 1
ATOM 744 C CA . GLN A 1 91 ? 1.070 -3.530 -9.833 1.00 92.06 91 GLN A CA 1
ATOM 745 C C . GLN A 1 91 ? 0.630 -4.628 -10.801 1.00 92.06 91 GLN A C 1
ATOM 747 O O . GLN A 1 91 ? 0.902 -4.509 -11.999 1.00 92.06 91 GLN A O 1
ATOM 752 N N . LEU A 1 92 ? -0.079 -5.649 -10.311 1.00 89.88 92 LEU A N 1
ATOM 753 C CA . LEU A 1 92 ? -0.644 -6.720 -11.138 1.00 89.88 92 LEU A CA 1
ATOM 754 C C . LEU A 1 92 ? -1.550 -6.160 -12.241 1.00 89.88 92 LEU A C 1
ATOM 756 O O . LEU A 1 92 ? -1.430 -6.547 -13.404 1.00 89.88 92 LEU A O 1
ATOM 760 N N . LYS A 1 93 ? -2.385 -5.173 -11.899 1.00 87.56 93 LYS A N 1
ATOM 761 C CA . LYS A 1 93 ? -3.239 -4.464 -12.860 1.00 87.56 93 LYS A CA 1
ATOM 762 C C . LYS A 1 93 ? -2.458 -3.656 -13.885 1.00 87.56 93 LYS A C 1
ATOM 764 O O . LYS A 1 93 ? -2.837 -3.621 -15.054 1.00 87.56 93 LYS A O 1
ATOM 769 N N . SER A 1 94 ? -1.350 -3.044 -13.472 1.00 86.00 94 SER A N 1
ATOM 770 C CA . SER A 1 94 ? -0.511 -2.278 -14.393 1.00 86.00 94 SER A CA 1
ATOM 771 C C . SER A 1 94 ? 0.196 -3.159 -15.424 1.00 86.00 94 SER A C 1
ATOM 773 O O . SER A 1 94 ? 0.396 -2.741 -16.563 1.00 86.00 94 SER A O 1
ATOM 775 N N . SER A 1 95 ? 0.560 -4.396 -15.073 1.00 78.62 95 SER A N 1
ATOM 776 C CA . SER A 1 95 ? 1.362 -5.259 -15.939 1.00 78.62 95 SER A CA 1
ATOM 777 C C . SER A 1 95 ? 1.023 -6.739 -15.759 1.00 78.62 95 SER A C 1
ATOM 779 O O . SER A 1 95 ? 1.598 -7.409 -14.907 1.00 78.62 95 SER A O 1
ATOM 781 N N . ALA A 1 96 ? 0.200 -7.272 -16.667 1.00 70.56 96 ALA A N 1
ATOM 782 C CA . ALA A 1 96 ? -0.240 -8.672 -16.672 1.00 70.56 96 ALA A CA 1
ATOM 783 C C . ALA A 1 96 ? 0.888 -9.729 -16.753 1.00 70.56 96 ALA A C 1
ATOM 785 O O . ALA A 1 96 ? 0.649 -10.881 -16.427 1.00 70.56 96 ALA A O 1
ATOM 786 N N . ASN A 1 97 ? 2.109 -9.353 -17.160 1.00 75.38 97 ASN A N 1
ATOM 787 C CA . ASN A 1 97 ? 3.244 -10.276 -17.341 1.00 75.38 97 ASN A CA 1
ATOM 788 C C . ASN A 1 97 ? 4.400 -10.015 -16.353 1.00 75.38 97 ASN A C 1
ATOM 790 O O . ASN A 1 97 ? 5.567 -10.187 -16.707 1.00 75.38 97 ASN A O 1
ATOM 794 N N . THR A 1 98 ? 4.113 -9.497 -15.156 1.00 81.12 98 THR A N 1
ATOM 795 C CA . THR A 1 98 ? 5.147 -9.264 -14.133 1.00 81.12 98 THR A CA 1
ATOM 796 C C . THR A 1 98 ? 5.456 -10.555 -13.369 1.00 81.12 98 THR A C 1
ATOM 798 O O . THR A 1 98 ? 4.540 -11.258 -12.964 1.00 81.12 98 THR A O 1
ATOM 801 N N . SER A 1 99 ? 6.739 -10.870 -13.165 1.00 83.31 99 SER A N 1
ATOM 802 C CA . SER A 1 99 ? 7.178 -12.065 -12.417 1.00 83.31 99 SER A CA 1
ATOM 803 C C . SER A 1 99 ? 7.299 -11.814 -10.912 1.00 83.31 99 SER A C 1
ATOM 805 O O . SER A 1 99 ? 7.441 -12.744 -10.124 1.00 83.31 99 SER A O 1
ATOM 807 N N . ALA A 1 100 ? 7.308 -10.544 -10.514 1.00 91.50 100 ALA A N 1
ATOM 808 C CA . ALA A 1 100 ? 7.423 -10.114 -9.134 1.00 91.50 100 ALA A CA 1
ATOM 809 C C . ALA A 1 100 ? 6.579 -8.857 -8.903 1.00 91.50 100 ALA A C 1
ATOM 811 O O . ALA A 1 100 ? 6.432 -8.022 -9.803 1.00 91.50 100 ALA A O 1
ATOM 812 N N . VAL A 1 101 ? 6.057 -8.705 -7.689 1.00 94.00 101 VAL A N 1
ATOM 813 C CA . VAL A 1 101 ? 5.393 -7.490 -7.195 1.00 94.00 101 VAL A CA 1
ATOM 814 C C . VAL A 1 101 ? 5.768 -7.244 -5.740 1.00 94.00 101 VAL A C 1
ATOM 816 O O . VAL A 1 101 ? 6.168 -8.154 -5.022 1.00 94.00 101 VAL A O 1
ATOM 819 N N . VAL A 1 102 ? 5.641 -6.001 -5.295 1.00 94.94 102 VAL A N 1
ATOM 820 C CA . VAL A 1 102 ? 5.896 -5.604 -3.914 1.00 94.94 102 VAL A CA 1
ATOM 821 C C . VAL A 1 102 ? 4.653 -5.856 -3.068 1.00 94.94 102 VAL A C 1
ATOM 823 O O . VAL A 1 102 ? 3.583 -5.299 -3.329 1.00 94.94 102 VAL A O 1
ATOM 826 N N . PHE A 1 103 ? 4.804 -6.657 -2.016 1.00 95.31 103 PHE A N 1
ATOM 827 C CA . PHE A 1 103 ? 3.767 -6.856 -1.017 1.00 95.31 103 PHE A CA 1
ATOM 828 C C . PHE A 1 103 ? 3.768 -5.704 -0.015 1.00 95.31 103 PHE A C 1
ATOM 830 O O . PHE A 1 103 ? 4.742 -5.493 0.707 1.00 95.31 103 PHE A O 1
ATOM 837 N N . ALA A 1 104 ? 2.674 -4.949 0.041 1.00 96.81 104 ALA A N 1
ATOM 838 C CA . ALA A 1 104 ? 2.485 -3.946 1.076 1.00 96.81 104 ALA A CA 1
ATOM 839 C C . ALA A 1 104 ? 1.006 -3.632 1.290 1.00 96.81 104 ALA A C 1
ATOM 841 O O . ALA A 1 104 ? 0.269 -3.441 0.316 1.00 96.81 104 ALA A O 1
ATOM 842 N N . GLY A 1 105 ? 0.640 -3.506 2.561 1.00 97.62 105 GLY A N 1
ATOM 843 C CA . GLY A 1 105 ? -0.583 -2.894 3.056 1.00 97.62 105 GLY A CA 1
ATOM 844 C C . GLY A 1 105 ? -0.339 -2.161 4.373 1.00 97.62 105 GLY A C 1
ATOM 845 O O . GLY A 1 105 ? 0.801 -1.856 4.732 1.00 97.62 105 GLY A O 1
ATOM 846 N N . ILE A 1 106 ? -1.410 -1.823 5.091 1.00 97.62 106 ILE A N 1
ATOM 847 C CA . ILE 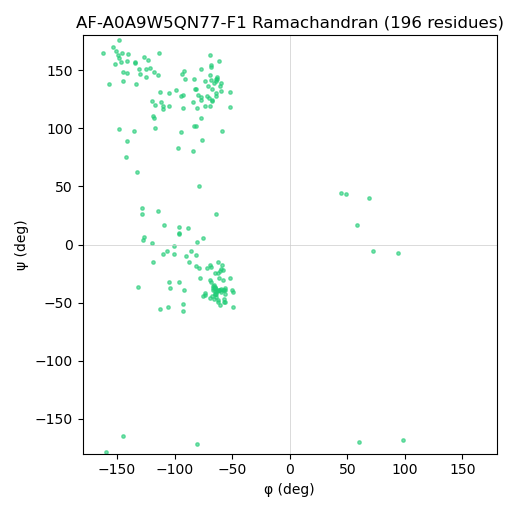A 1 106 ? -1.298 -1.057 6.342 1.00 97.62 106 ILE A CA 1
ATOM 848 C C . ILE A 1 106 ? -0.290 -1.697 7.316 1.00 97.62 106 ILE A C 1
ATOM 850 O O . ILE A 1 106 ? -0.324 -2.903 7.567 1.00 97.62 106 ILE A O 1
ATOM 854 N N . GLY A 1 107 ? 0.621 -0.886 7.859 1.00 95.94 107 GLY A N 1
ATOM 855 C CA . GLY A 1 107 ? 1.716 -1.348 8.715 1.00 95.94 107 GLY A CA 1
ATOM 856 C C . GLY A 1 107 ? 3.037 -1.628 7.987 1.00 95.94 107 GLY A C 1
ATOM 857 O O . GLY A 1 107 ? 4.035 -1.895 8.659 1.00 95.94 107 GLY A O 1
ATOM 858 N N . ASN A 1 108 ? 3.078 -1.585 6.647 1.00 96.50 108 ASN A N 1
ATOM 859 C CA . ASN A 1 108 ? 4.306 -1.826 5.873 1.00 96.50 108 ASN A CA 1
ATOM 860 C C . ASN A 1 108 ? 5.056 -0.544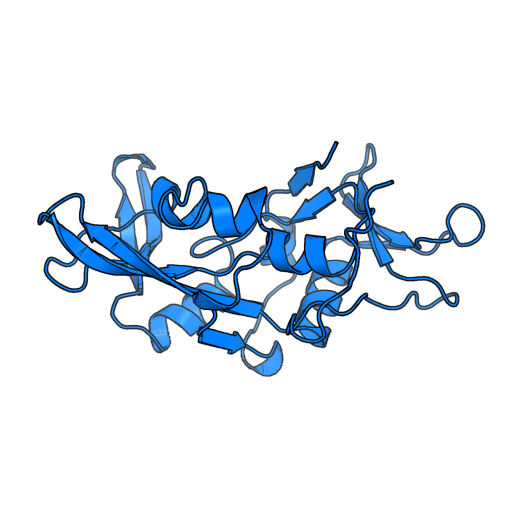 5.455 1.00 96.50 108 ASN A C 1
ATOM 862 O O . ASN A 1 108 ? 6.284 -0.563 5.384 1.00 96.50 108 ASN A O 1
ATOM 866 N N . LEU A 1 109 ? 4.352 0.564 5.200 1.00 96.69 109 LEU A N 1
ATOM 867 C CA . LEU A 1 109 ? 4.931 1.860 4.817 1.00 96.69 109 LEU A CA 1
ATOM 868 C C . LEU A 1 109 ? 4.574 2.918 5.852 1.00 96.69 109 LEU A C 1
ATOM 870 O O . LEU A 1 109 ? 3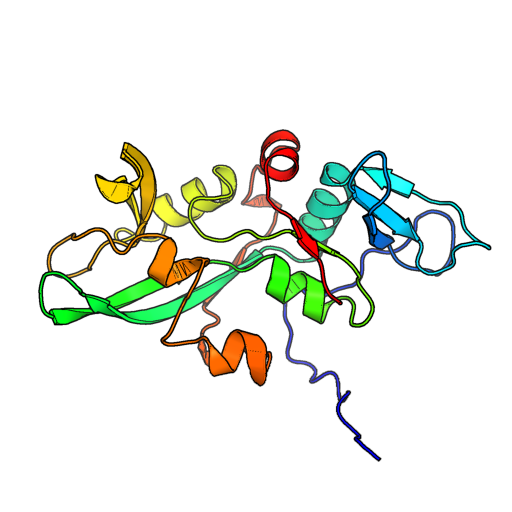.436 3.382 5.911 1.00 96.69 109 LEU A O 1
ATOM 874 N N . LYS A 1 110 ? 5.573 3.370 6.612 1.00 96.88 110 LYS A N 1
ATOM 875 C CA . LYS A 1 110 ? 5.411 4.374 7.667 1.00 96.88 110 LYS A CA 1
ATOM 876 C C . LYS A 1 110 ? 4.821 5.675 7.125 1.00 96.88 110 LYS A C 1
ATOM 878 O O . LYS A 1 110 ? 3.994 6.294 7.788 1.00 96.88 110 LYS A O 1
ATOM 883 N N . SER A 1 111 ? 5.231 6.099 5.934 1.00 97.19 111 SER A N 1
ATOM 884 C CA . SER A 1 111 ? 4.731 7.335 5.324 1.00 97.19 111 SER A CA 1
ATOM 885 C C . SER A 1 111 ? 3.245 7.257 4.961 1.00 97.19 111 SER A C 1
ATOM 887 O O . SER A 1 111 ? 2.514 8.221 5.187 1.00 97.19 111 SER A O 1
ATOM 889 N N . VAL A 1 112 ? 2.773 6.095 4.497 1.00 97.50 112 VAL A N 1
ATOM 890 C CA . VAL A 1 112 ? 1.343 5.850 4.233 1.00 97.50 112 VAL A CA 1
ATOM 891 C C . VAL A 1 112 ? 0.574 5.685 5.543 1.00 97.50 112 VAL A C 1
ATOM 893 O O . VAL A 1 112 ? -0.493 6.265 5.720 1.00 97.50 112 VAL A O 1
ATOM 896 N N . ASP A 1 113 ? 1.144 4.965 6.506 1.00 97.69 113 ASP A N 1
ATOM 897 C CA . ASP A 1 113 ? 0.562 4.762 7.832 1.00 97.69 113 ASP A CA 1
ATOM 898 C C . ASP A 1 113 ? 0.345 6.084 8.584 1.00 97.69 113 ASP A C 1
ATOM 900 O O . ASP A 1 113 ? -0.671 6.250 9.262 1.00 97.69 113 ASP A O 1
ATOM 904 N N . ASN A 1 114 ? 1.269 7.042 8.449 1.00 97.81 114 ASN A N 1
ATOM 905 C CA . ASN A 1 114 ? 1.130 8.383 9.020 1.00 97.81 114 ASN A CA 1
ATOM 906 C C . ASN A 1 114 ? -0.055 9.132 8.398 1.00 97.81 114 ASN A C 1
ATOM 908 O O . ASN A 1 114 ? -0.854 9.722 9.126 1.00 97.81 114 ASN A O 1
ATOM 912 N N . TYR A 1 115 ? -0.189 9.086 7.067 1.00 97.94 115 TYR A N 1
ATOM 913 C CA . TYR A 1 115 ? -1.337 9.666 6.367 1.00 97.94 115 TYR A CA 1
ATOM 914 C C . TYR A 1 115 ? -2.652 9.057 6.877 1.00 97.94 115 TYR A C 1
ATOM 916 O O . TYR A 1 115 ? -3.567 9.779 7.277 1.00 97.94 115 TYR A O 1
ATOM 924 N N . LEU A 1 116 ? -2.711 7.725 6.939 1.00 97.81 116 LEU A N 1
ATOM 925 C CA . LEU A 1 116 ? -3.896 6.983 7.360 1.00 97.81 116 LEU A CA 1
ATOM 926 C C . LEU A 1 116 ? -4.270 7.241 8.826 1.00 97.81 116 LEU A C 1
ATOM 928 O O . LEU A 1 116 ? -5.441 7.464 9.119 1.00 97.81 116 LEU A O 1
ATOM 932 N N . THR A 1 117 ? -3.292 7.274 9.734 1.00 97.81 117 THR A N 1
ATOM 933 C CA . THR A 1 117 ? -3.516 7.547 11.169 1.00 97.81 117 THR A CA 1
ATOM 934 C C . THR A 1 117 ? -4.044 8.963 11.403 1.00 97.81 117 THR A C 1
ATOM 936 O O . THR A 1 117 ? -4.902 9.168 12.259 1.00 97.81 117 THR A O 1
ATOM 939 N N . ASN A 1 118 ? -3.568 9.945 10.631 1.00 97.44 118 ASN A N 1
ATOM 940 C CA . ASN A 1 118 ? -4.052 11.324 10.731 1.00 97.44 118 ASN A CA 1
ATOM 941 C C . ASN A 1 118 ? -5.491 11.477 10.221 1.00 97.44 118 ASN A C 1
ATOM 943 O O . ASN A 1 118 ? -6.221 12.346 10.694 1.00 97.44 118 ASN A O 1
ATOM 947 N N . LYS A 1 119 ? -5.896 10.651 9.251 1.00 97.88 119 LYS A N 1
ATOM 948 C CA . LYS A 1 119 ? -7.204 10.747 8.598 1.00 97.88 119 LYS A CA 1
ATOM 949 C C . LYS A 1 119 ? -8.286 9.896 9.263 1.00 97.88 119 LYS A C 1
ATOM 951 O O . LYS A 1 119 ? -9.430 10.334 9.357 1.00 97.88 119 LYS A O 1
ATOM 956 N N . TYR A 1 120 ? -7.942 8.692 9.715 1.00 97.69 120 TYR A N 1
ATOM 957 C CA . TYR A 1 120 ? -8.896 7.703 10.212 1.00 97.69 120 TYR A CA 1
ATOM 958 C C . TYR A 1 120 ? -8.627 7.377 11.688 1.00 97.69 120 TYR A C 1
ATOM 960 O O . TYR A 1 120 ? -7.680 6.652 11.991 1.00 97.69 120 TYR A O 1
ATOM 968 N N . PRO A 1 121 ? -9.489 7.818 12.627 1.00 96.94 121 PRO A N 1
ATOM 969 C CA . PRO A 1 121 ? -9.301 7.563 14.060 1.00 96.94 121 PRO A CA 1
ATOM 970 C C . PRO A 1 121 ? -9.255 6.078 14.454 1.00 96.94 121 PRO A C 1
ATOM 972 O O . PRO A 1 121 ? -8.743 5.735 15.521 1.00 96.94 121 PRO A O 1
ATOM 975 N N . SER A 1 122 ? -9.797 5.189 13.615 1.00 97.75 122 SER A N 1
ATOM 976 C CA . SER A 1 122 ? -9.744 3.733 13.783 1.00 97.75 122 SER A CA 1
ATOM 977 C C . SER A 1 122 ? -8.424 3.109 13.319 1.00 97.75 122 SER A C 1
ATOM 979 O O . SER A 1 122 ? -8.283 1.893 13.372 1.00 97.75 122 SER A O 1
ATOM 981 N N . ILE A 1 123 ? -7.449 3.898 12.869 1.00 98.50 123 ILE A N 1
ATOM 982 C CA . ILE A 1 123 ? -6.103 3.438 12.519 1.00 98.50 123 ILE A CA 1
ATOM 983 C C . ILE A 1 123 ? -5.142 3.992 13.564 1.00 98.50 123 ILE A C 1
ATOM 985 O O . ILE A 1 123 ? -5.024 5.200 13.744 1.00 98.50 123 ILE A O 1
ATOM 989 N N . GLN A 1 124 ? -4.502 3.104 14.322 1.00 97.75 124 GLN A N 1
ATOM 990 C CA . GLN A 1 124 ? -3.691 3.481 15.480 1.00 97.75 124 GLN A CA 1
ATOM 991 C C . GLN A 1 124 ? -2.497 2.540 15.644 1.00 97.75 124 GLN A C 1
ATOM 993 O O . GLN A 1 124 ? -2.542 1.370 15.261 1.00 97.75 124 GLN A O 1
ATOM 998 N N . ILE A 1 125 ? -1.453 3.011 16.329 1.00 97.50 125 ILE A N 1
ATOM 999 C CA . ILE A 1 125 ? -0.367 2.141 16.790 1.00 97.50 125 ILE A CA 1
ATOM 1000 C C . ILE A 1 125 ? -0.862 1.300 17.973 1.00 97.50 125 ILE A C 1
ATOM 1002 O O . ILE A 1 125 ? -1.179 1.831 19.045 1.00 97.50 125 ILE A O 1
ATOM 1006 N N . LYS A 1 126 ? -0.859 -0.026 17.818 1.00 97.25 126 LYS A N 1
ATOM 1007 C CA . LYS A 1 126 ? -1.224 -0.985 18.874 1.00 97.25 126 LYS A CA 1
ATOM 1008 C C . LYS A 1 126 ? -0.112 -1.998 19.100 1.00 97.25 126 LYS A C 1
ATOM 1010 O O . LYS A 1 126 ? 0.641 -2.325 18.191 1.00 97.25 126 LYS A O 1
ATOM 1015 N N . TYR A 1 127 ? -0.022 -2.500 20.329 1.00 96.75 127 TYR A N 1
ATOM 1016 C CA . TYR A 1 127 ? 0.818 -3.649 20.649 1.00 96.75 127 TYR A CA 1
ATOM 1017 C C . TYR A 1 127 ? 0.082 -4.947 20.304 1.00 96.75 127 TYR A C 1
ATOM 1019 O O . TYR A 1 127 ? -1.088 -5.111 20.659 1.00 96.75 127 TYR A O 1
ATOM 1027 N N . SER A 1 128 ? 0.781 -5.865 19.646 1.00 95.38 128 SER A N 1
ATOM 1028 C CA . SER A 1 128 ? 0.330 -7.224 19.370 1.00 95.38 128 SER A CA 1
ATOM 1029 C C . SER A 1 128 ? 1.179 -8.206 20.161 1.00 95.38 128 SER A C 1
ATOM 1031 O O . SER A 1 128 ? 2.396 -8.265 19.988 1.00 95.38 128 SER A O 1
ATOM 1033 N N . LYS A 1 129 ? 0.529 -9.018 20.998 1.00 93.44 129 LYS A N 1
ATOM 1034 C CA . LYS A 1 129 ? 1.202 -10.089 21.740 1.00 93.44 129 LYS A CA 1
ATOM 1035 C C . LYS A 1 129 ? 1.719 -11.185 20.801 1.00 93.44 129 LYS A C 1
ATOM 1037 O O . LYS A 1 129 ? 2.799 -11.707 21.031 1.00 93.44 129 LYS A O 1
ATOM 1042 N N . THR A 1 130 ? 0.983 -11.488 19.729 1.00 92.25 130 THR A N 1
ATOM 1043 C CA . THR A 1 130 ? 1.333 -12.534 18.753 1.00 92.25 130 THR A CA 1
ATOM 1044 C C . THR A 1 130 ? 2.646 -12.244 18.033 1.00 92.25 130 THR A C 1
ATOM 1046 O O . THR A 1 130 ? 3.431 -13.153 17.805 1.00 92.25 130 THR A O 1
ATOM 1049 N N . THR A 1 131 ? 2.899 -10.977 17.696 1.00 92.38 131 THR A N 1
ATOM 1050 C CA . THR A 1 131 ? 4.130 -10.551 17.007 1.00 92.38 131 THR A CA 1
ATOM 1051 C C . THR A 1 131 ? 5.150 -9.924 17.956 1.00 92.38 131 THR A C 1
ATOM 1053 O O . THR A 1 131 ? 6.208 -9.494 17.509 1.00 92.38 131 THR A O 1
ATOM 1056 N N . ASN A 1 132 ? 4.815 -9.820 19.247 1.00 95.75 132 ASN A N 1
ATOM 1057 C CA . ASN A 1 132 ? 5.574 -9.118 20.280 1.00 95.75 132 ASN A CA 1
ATOM 1058 C C . ASN A 1 132 ? 6.095 -7.732 19.838 1.00 95.75 132 ASN A C 1
ATOM 1060 O O . ASN A 1 132 ? 7.250 -7.376 20.063 1.00 95.75 132 ASN A O 1
ATOM 1064 N N . SER A 1 133 ? 5.253 -6.941 19.171 1.00 95.56 133 SER A N 1
ATOM 1065 C CA . SER A 1 133 ? 5.665 -5.670 18.566 1.00 95.56 133 SER A CA 1
ATOM 1066 C C . SER A 1 133 ? 4.534 -4.643 18.540 1.00 95.56 133 SER A C 1
ATOM 1068 O O . SER A 1 133 ? 3.359 -4.975 18.722 1.00 95.56 133 SER A O 1
ATOM 1070 N N . ARG A 1 134 ? 4.892 -3.368 18.337 1.00 97.00 134 ARG A N 1
ATOM 1071 C CA . ARG A 1 134 ? 3.941 -2.277 18.087 1.00 97.00 134 ARG A CA 1
ATOM 1072 C C . ARG A 1 134 ? 3.981 -1.895 16.616 1.00 97.00 134 ARG A C 1
ATOM 1074 O O . ARG A 1 134 ? 5.060 -1.643 16.092 1.00 97.00 134 ARG A O 1
ATOM 1081 N N . TYR A 1 135 ? 2.819 -1.811 15.985 1.00 96.62 135 TYR A N 1
ATOM 1082 C CA . TYR A 1 135 ? 2.695 -1.398 14.589 1.00 96.62 135 TYR A CA 1
ATOM 1083 C C . TYR A 1 135 ? 1.370 -0.667 14.357 1.00 96.62 135 TYR A C 1
ATOM 1085 O O . TYR A 1 135 ? 0.448 -0.764 15.176 1.00 96.62 135 TYR A O 1
ATOM 1093 N N . THR A 1 136 ? 1.302 0.103 13.272 1.00 98.00 136 THR A N 1
ATOM 1094 C CA . THR A 1 136 ? 0.073 0.769 12.830 1.00 98.00 136 THR A CA 1
ATOM 1095 C C . THR A 1 136 ? -0.900 -0.270 12.302 1.00 98.00 136 THR A C 1
ATOM 1097 O O . THR A 1 136 ? -0.553 -1.069 11.436 1.00 98.00 136 THR A O 1
ATOM 1100 N N . ALA A 1 137 ? -2.116 -0.274 12.831 1.00 98.00 137 ALA A N 1
ATOM 1101 C CA . ALA A 1 137 ? -3.141 -1.227 12.448 1.00 98.00 137 ALA A CA 1
ATOM 1102 C C . ALA A 1 137 ? -4.533 -0.631 12.623 1.00 98.00 137 ALA A C 1
ATOM 1104 O O . ALA A 1 137 ? -4.724 0.374 13.312 1.00 98.00 137 ALA A O 1
ATOM 1105 N N . ASN A 1 138 ? -5.520 -1.310 12.051 1.00 98.62 138 ASN A N 1
ATOM 1106 C CA . ASN A 1 138 ? -6.913 -1.002 12.315 1.00 98.62 138 ASN A CA 1
ATOM 1107 C C . ASN A 1 138 ? -7.289 -1.353 13.762 1.00 98.62 138 ASN A C 1
ATOM 1109 O O . ASN A 1 138 ? -6.737 -2.267 14.385 1.00 98.62 138 ASN A O 1
ATOM 1113 N N . THR A 1 139 ? -8.278 -0.652 14.292 1.00 98.56 139 THR A N 1
ATOM 1114 C CA . THR A 1 139 ? -8.901 -0.894 15.587 1.00 98.56 139 THR A CA 1
ATOM 1115 C C . THR A 1 139 ? -10.408 -0.935 15.413 1.00 98.56 139 THR A C 1
ATOM 1117 O O . THR A 1 139 ? -10.982 -0.262 14.562 1.00 98.56 139 THR A O 1
ATOM 1120 N N . CYS A 1 140 ? -11.070 -1.758 16.221 1.00 98.56 140 CYS A N 1
ATOM 1121 C CA . CYS A 1 140 ? -12.520 -1.833 16.184 1.00 98.56 140 CYS A CA 1
ATOM 1122 C C . CYS A 1 140 ? -13.134 -0.494 16.608 1.00 98.56 140 CYS A C 1
ATOM 1124 O O . CYS A 1 140 ? -12.865 -0.031 17.719 1.00 98.56 140 CYS A O 1
ATOM 1126 N N . ILE A 1 141 ? -14.036 0.058 15.794 1.00 98.38 141 ILE A N 1
ATOM 1127 C CA . ILE A 1 141 ? -14.725 1.330 16.073 1.00 98.38 141 ILE A CA 1
ATOM 1128 C C . ILE A 1 141 ? -15.595 1.296 17.344 1.00 98.38 141 ILE A C 1
ATOM 1130 O O . ILE A 1 141 ? -15.978 2.338 17.862 1.00 98.38 141 ILE A O 1
ATOM 1134 N N . HIS A 1 142 ? -15.897 0.105 17.874 1.00 98.31 14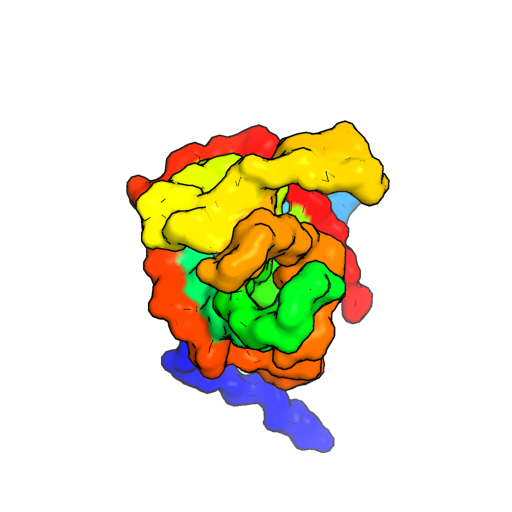2 HIS A N 1
ATOM 1135 C CA . HIS A 1 142 ? -16.755 -0.070 19.050 1.00 98.31 142 HIS A CA 1
ATOM 1136 C C . HIS A 1 142 ? -16.007 -0.401 20.342 1.00 98.31 142 HIS A C 1
ATOM 1138 O O . HIS A 1 142 ? -16.434 0.006 21.416 1.00 98.31 142 HIS A O 1
ATOM 1144 N N . CYS A 1 143 ? -14.943 -1.205 20.270 1.00 98.12 143 CYS A N 1
ATOM 1145 C CA . CYS A 1 143 ? -14.230 -1.693 21.460 1.00 98.12 143 CYS A CA 1
ATOM 1146 C C . CYS A 1 143 ? -12.719 -1.445 21.414 1.00 98.12 143 CYS A C 1
ATOM 1148 O O . CYS A 1 143 ? -11.993 -1.901 22.301 1.00 98.12 143 CYS A O 1
ATOM 1150 N N . ASN A 1 144 ? -12.240 -0.761 20.369 1.00 98.12 144 ASN A N 1
ATOM 1151 C CA . ASN A 1 144 ? -10.844 -0.393 20.147 1.00 98.12 144 ASN A CA 1
ATOM 1152 C C . ASN A 1 144 ? -9.866 -1.588 20.089 1.00 98.12 144 ASN A C 1
ATOM 1154 O O . ASN A 1 144 ? -8.652 -1.422 20.228 1.00 98.12 144 ASN A O 1
ATOM 1158 N N . ALA A 1 145 ? -10.385 -2.808 19.901 1.00 97.88 145 ALA A N 1
ATOM 1159 C CA . ALA A 1 145 ? -9.576 -4.012 19.757 1.00 97.88 145 ALA A CA 1
ATOM 1160 C C . ALA A 1 145 ? -8.782 -3.979 18.449 1.00 97.88 145 ALA A C 1
ATOM 1162 O O . ALA A 1 145 ? -9.353 -3.703 17.394 1.00 97.88 145 ALA A O 1
ATOM 1163 N N . LEU A 1 146 ? -7.494 -4.316 18.521 1.00 98.12 146 LEU A N 1
ATOM 1164 C CA . LEU A 1 146 ? -6.598 -4.449 17.371 1.00 98.12 146 LEU A CA 1
ATOM 1165 C C . LEU A 1 146 ? -7.202 -5.371 16.301 1.00 98.12 146 LEU A C 1
ATOM 1167 O O . LEU A 1 146 ? -7.402 -6.549 16.570 1.00 98.12 146 LEU A O 1
ATOM 1171 N N . GLN A 1 147 ? -7.445 -4.866 15.096 1.00 97.62 147 GLN A N 1
ATOM 1172 C CA . GLN A 1 147 ? -7.744 -5.660 13.902 1.00 97.62 147 GLN A CA 1
ATOM 1173 C C . GLN A 1 147 ? -6.436 -5.814 13.110 1.00 97.62 147 GLN A C 1
ATOM 1175 O O . GLN A 1 147 ? -6.111 -5.003 12.246 1.00 97.62 147 GLN A O 1
ATOM 1180 N N . GLY A 1 148 ? -5.624 -6.792 13.525 1.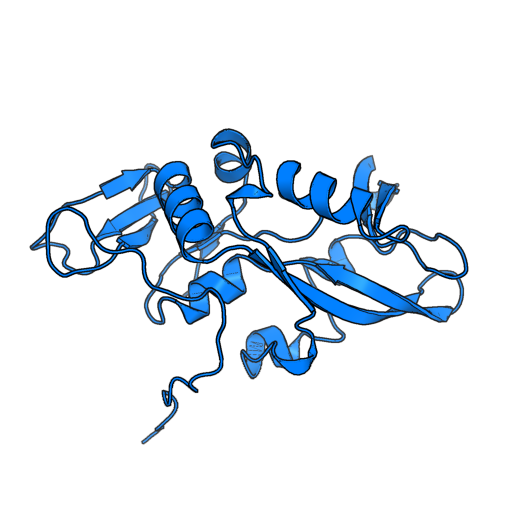00 94.19 148 GLY A N 1
ATOM 1181 C CA . GLY A 1 148 ? -4.227 -6.933 13.102 1.00 94.19 148 GLY A CA 1
ATOM 1182 C C . GLY A 1 148 ? -4.033 -7.334 11.637 1.00 94.19 148 GLY A C 1
ATOM 1183 O O . GLY A 1 148 ? -4.944 -7.865 11.001 1.00 94.19 148 GLY A O 1
ATOM 1184 N N . LYS A 1 149 ? -2.806 -7.123 11.139 1.00 94.38 149 LYS A N 1
ATOM 1185 C CA . LYS A 1 149 ? -2.440 -7.292 9.723 1.00 94.38 149 LYS A CA 1
ATOM 1186 C C . LYS A 1 149 ? -2.700 -8.695 9.164 1.00 94.38 149 LYS A C 1
ATOM 1188 O O . LYS A 1 149 ? -3.074 -8.798 8.008 1.00 94.38 149 LYS A O 1
ATOM 1193 N N . ASN A 1 150 ? -2.615 -9.748 9.979 1.00 94.25 150 ASN A N 1
ATOM 1194 C CA . ASN A 1 150 ? -2.807 -11.119 9.498 1.00 94.25 150 ASN A CA 1
ATOM 1195 C C . ASN A 1 150 ? -4.165 -11.310 8.807 1.00 94.25 150 ASN A C 1
ATOM 1197 O O . ASN A 1 150 ? -4.245 -11.996 7.806 1.00 94.25 150 ASN A O 1
ATOM 1201 N N . TYR A 1 151 ? -5.217 -10.661 9.314 1.00 94.62 151 TYR A N 1
ATOM 1202 C CA . TYR A 1 151 ? -6.585 -10.795 8.794 1.00 94.62 151 TYR A CA 1
ATOM 1203 C C . TYR A 1 151 ? -7.076 -9.536 8.067 1.00 94.62 151 TYR A C 1
ATOM 1205 O O . TYR A 1 151 ? -8.282 -9.300 7.976 1.00 94.62 151 TYR A O 1
ATOM 1213 N N . VAL A 1 152 ? -6.151 -8.652 7.692 1.00 96.81 152 VAL A N 1
ATOM 1214 C CA . VAL A 1 152 ? -6.441 -7.386 7.003 1.00 96.81 152 VAL A CA 1
ATOM 1215 C C . VAL A 1 152 ? -5.534 -7.215 5.789 1.00 96.81 152 VAL A C 1
ATOM 1217 O O . VAL A 1 152 ? -5.973 -6.702 4.776 1.00 96.81 152 VAL A O 1
ATOM 1220 N N . VAL A 1 153 ? -4.280 -7.637 5.865 1.00 96.19 153 VAL A N 1
ATOM 1221 C CA . VAL A 1 153 ? -3.281 -7.506 4.803 1.00 96.19 153 VAL A CA 1
ATOM 1222 C C . VAL A 1 153 ? -2.911 -8.879 4.261 1.00 96.19 153 VAL A C 1
ATOM 1224 O O . VAL A 1 153 ? -3.056 -9.108 3.066 1.00 96.19 153 VAL A O 1
ATOM 1227 N N . ASP A 1 154 ? -2.479 -9.780 5.144 1.00 94.06 154 ASP A N 1
ATOM 1228 C CA . ASP A 1 154 ? -1.898 -11.065 4.744 1.00 94.06 154 ASP A CA 1
ATOM 1229 C C . ASP A 1 154 ? -2.980 -12.032 4.230 1.00 94.06 154 ASP A C 1
ATOM 1231 O O . ASP A 1 154 ? -2.808 -12.660 3.188 1.00 94.06 154 ASP A O 1
ATOM 1235 N N . ASP A 1 155 ? -4.122 -12.095 4.921 1.00 93.81 155 ASP A N 1
ATOM 1236 C CA . ASP A 1 155 ? -5.244 -12.975 4.584 1.00 93.81 155 ASP A CA 1
ATOM 1237 C C . ASP A 1 155 ? -6.607 -12.288 4.834 1.00 93.81 155 ASP A C 1
ATOM 1239 O O . ASP A 1 155 ? -7.270 -12.513 5.855 1.00 93.81 155 ASP A O 1
ATOM 1243 N N . PRO A 1 156 ? -7.024 -11.352 3.958 1.00 94.44 156 PRO A N 1
ATOM 1244 C CA . PRO A 1 156 ? -8.245 -10.580 4.151 1.00 94.44 156 PRO A CA 1
ATOM 1245 C C . PRO A 1 156 ? -9.476 -11.354 3.652 1.00 94.44 156 PRO A C 1
ATOM 1247 O O . PRO A 1 156 ? -9.981 -11.121 2.553 1.00 94.44 156 PRO A O 1
ATOM 1250 N N . HIS A 1 157 ? -9.966 -12.283 4.479 1.00 93.81 157 HIS A N 1
ATOM 1251 C CA . HIS A 1 157 ? -11.050 -13.224 4.144 1.00 93.81 157 HIS A CA 1
ATOM 1252 C C . HIS A 1 157 ? -12.289 -12.577 3.527 1.00 93.81 157 HIS A C 1
ATOM 1254 O O . HIS A 1 157 ? -12.856 -13.127 2.586 1.00 93.81 157 HIS A O 1
ATOM 1260 N N . GLU A 1 158 ? -12.709 -11.412 4.026 1.00 95.75 158 GLU A N 1
ATOM 1261 C CA . GLU A 1 158 ? -13.943 -10.759 3.572 1.00 95.75 158 GLU A CA 1
ATOM 1262 C C . GLU A 1 158 ? -13.866 -10.223 2.134 1.00 95.75 158 GLU A C 1
ATOM 1264 O O . GLU A 1 158 ? -14.902 -9.950 1.527 1.00 95.75 158 GLU A O 1
ATOM 1269 N N . ILE A 1 159 ? -12.654 -10.062 1.598 1.00 95.56 159 ILE A N 1
ATOM 1270 C CA . ILE A 1 159 ? -12.397 -9.521 0.255 1.00 95.56 159 ILE A CA 1
ATOM 1271 C C . ILE A 1 159 ? -11.515 -10.449 -0.590 1.00 95.56 159 ILE A C 1
ATOM 1273 O O . ILE A 1 159 ? -11.109 -10.075 -1.688 1.00 95.56 159 ILE A O 1
ATOM 1277 N N . PHE A 1 160 ? -11.203 -11.655 -0.099 1.00 93.81 160 PHE A N 1
ATOM 1278 C CA . PHE A 1 160 ? -10.249 -12.571 -0.730 1.00 93.81 160 PHE A CA 1
ATOM 1279 C C . PHE A 1 160 ? -10.631 -12.886 -2.181 1.00 93.81 160 PHE A C 1
ATOM 1281 O O . PHE A 1 160 ? -9.806 -12.757 -3.087 1.00 93.81 160 PHE A O 1
ATOM 1288 N N . ASN A 1 161 ? -11.895 -13.255 -2.411 1.00 92.56 161 ASN A N 1
ATOM 1289 C CA . ASN A 1 161 ? -12.383 -13.607 -3.744 1.00 92.56 161 ASN A CA 1
ATOM 1290 C C . ASN A 1 161 ? -12.291 -12.416 -4.702 1.00 92.56 161 ASN A C 1
ATOM 1292 O O . ASN A 1 161 ? -11.749 -12.550 -5.797 1.00 92.56 161 ASN A O 1
ATOM 1296 N N . ASP A 1 162 ? -12.748 -11.241 -4.278 1.00 93.12 162 ASP A N 1
ATOM 1297 C CA . ASP A 1 162 ? -12.705 -10.035 -5.104 1.00 93.12 162 ASP A CA 1
ATOM 1298 C C . ASP A 1 162 ? -11.270 -9.616 -5.433 1.00 93.12 162 ASP A C 1
ATOM 1300 O O . ASP A 1 162 ? -10.969 -9.220 -6.558 1.00 93.12 162 ASP A O 1
ATOM 1304 N N . MET A 1 163 ? -10.359 -9.731 -4.466 1.00 90.06 163 MET A N 1
ATOM 1305 C CA . MET A 1 163 ? -8.981 -9.282 -4.626 1.00 90.06 163 MET A CA 1
ATOM 1306 C C . MET A 1 163 ? -8.146 -10.229 -5.490 1.00 90.06 163 MET A C 1
ATOM 1308 O O . MET A 1 163 ? -7.395 -9.758 -6.349 1.00 90.06 163 MET A O 1
ATOM 1312 N N . TYR A 1 164 ? -8.269 -11.541 -5.271 1.00 87.31 164 TYR A N 1
ATOM 1313 C CA . TYR A 1 164 ? -7.377 -12.539 -5.869 1.00 87.31 164 TYR A CA 1
ATOM 1314 C C . TYR A 1 164 ? -8.006 -13.335 -7.018 1.00 87.31 164 TYR A C 1
ATOM 1316 O O . TYR A 1 164 ? -7.291 -13.702 -7.949 1.00 87.31 164 TYR A O 1
ATOM 1324 N N . ILE A 1 165 ? -9.319 -13.589 -6.987 1.00 86.88 165 ILE A N 1
ATOM 1325 C CA . ILE A 1 165 ? -10.012 -14.362 -8.033 1.00 86.88 165 ILE A CA 1
ATOM 1326 C C . ILE A 1 165 ? -10.575 -13.418 -9.092 1.00 86.88 165 ILE A C 1
ATOM 1328 O O . ILE A 1 165 ? -10.229 -13.523 -10.267 1.00 86.88 165 ILE A O 1
ATOM 1332 N N . GLU A 1 166 ? -11.417 -12.473 -8.680 1.00 87.75 166 GLU A N 1
ATOM 1333 C CA . GLU A 1 166 ? -12.049 -11.522 -9.602 1.00 87.75 166 GLU A CA 1
ATOM 1334 C C . GLU A 1 166 ? -11.103 -10.384 -10.001 1.00 87.75 166 GLU A C 1
ATOM 1336 O O . GLU A 1 166 ? -11.313 -9.720 -11.017 1.00 87.75 166 GLU A O 1
ATOM 1341 N N . GLN A 1 167 ? -10.060 -10.153 -9.195 1.00 86.25 167 GLN A N 1
ATOM 1342 C CA . GLN A 1 167 ? -9.125 -9.039 -9.331 1.00 86.25 167 GLN A CA 1
ATOM 1343 C C . GLN A 1 167 ? -9.861 -7.698 -9.502 1.00 86.25 167 GLN A C 1
ATOM 1345 O O . GLN A 1 167 ? -9.508 -6.879 -10.350 1.00 86.25 167 GLN A O 1
ATOM 1350 N N . CYS A 1 168 ? -10.909 -7.460 -8.717 1.00 88.38 168 CYS A N 1
ATOM 1351 C CA . CYS A 1 168 ? -11.759 -6.279 -8.803 1.00 88.38 168 CYS A CA 1
ATOM 1352 C C . CYS A 1 168 ? -12.043 -5.709 -7.411 1.00 88.38 168 CYS A C 1
ATOM 1354 O O . CYS A 1 168 ? -12.969 -6.116 -6.719 1.00 88.38 168 CYS A O 1
ATOM 1356 N N . MET A 1 169 ? -11.282 -4.688 -7.016 1.00 92.44 169 MET A N 1
ATOM 1357 C CA . MET A 1 169 ? -11.443 -4.027 -5.714 1.00 92.44 169 MET A CA 1
ATOM 1358 C C . MET A 1 169 ? -12.310 -2.758 -5.766 1.00 92.44 169 MET A C 1
ATOM 1360 O O . MET A 1 169 ? -12.394 -2.017 -4.787 1.00 92.44 169 MET A O 1
ATOM 1364 N N . LYS A 1 170 ? -12.990 -2.498 -6.894 1.00 91.88 170 LYS A N 1
ATOM 1365 C CA . LYS A 1 170 ? -13.729 -1.247 -7.143 1.00 91.88 170 LYS A CA 1
ATOM 1366 C C . LYS A 1 170 ? -14.783 -0.943 -6.074 1.00 91.88 170 LYS A C 1
ATOM 1368 O O . LYS A 1 170 ? -14.918 0.209 -5.681 1.00 91.88 170 LYS A O 1
ATOM 1373 N N . LYS A 1 171 ? -15.504 -1.955 -5.578 1.00 94.00 171 LYS A N 1
ATOM 1374 C CA . LYS A 1 171 ? -16.528 -1.769 -4.528 1.00 94.00 171 LYS A CA 1
ATOM 1375 C C . LYS A 1 171 ? -15.956 -1.374 -3.160 1.00 94.00 171 LYS A C 1
ATOM 1377 O O . LYS A 1 171 ? -16.697 -0.852 -2.338 1.00 94.00 171 LYS A O 1
ATOM 1382 N N . TYR A 1 172 ? -14.666 -1.613 -2.926 1.00 96.12 172 TYR A N 1
ATOM 1383 C CA . TYR A 1 172 ? -13.980 -1.288 -1.673 1.00 96.12 172 TYR A CA 1
ATOM 1384 C C . TYR A 1 172 ? -13.168 0.003 -1.764 1.00 96.12 172 TYR A C 1
ATOM 1386 O O . TYR A 1 172 ? -12.628 0.453 -0.758 1.00 96.12 172 TYR A O 1
ATOM 1394 N N . PHE A 1 173 ? -13.031 0.579 -2.960 1.00 96.31 173 PHE A N 1
ATOM 1395 C CA . PHE A 1 173 ? -12.216 1.763 -3.194 1.00 96.31 173 PHE A CA 1
ATOM 1396 C C . PHE A 1 173 ? -12.760 2.973 -2.429 1.00 96.31 173 PHE A C 1
ATOM 1398 O O . PHE A 1 173 ? -13.944 3.297 -2.512 1.00 96.31 173 PHE A O 1
ATOM 1405 N N . VAL A 1 174 ? -11.871 3.656 -1.711 1.00 96.62 174 VAL A N 1
ATOM 1406 C CA . VAL A 1 174 ? -12.180 4.884 -0.971 1.00 96.62 174 VAL A CA 1
ATOM 1407 C C . VAL A 1 174 ? -11.606 6.091 -1.693 1.00 96.62 174 VAL A C 1
ATOM 1409 O O . VAL A 1 174 ? -12.319 7.051 -1.971 1.00 96.62 174 VAL A O 1
ATOM 1412 N N . GLU A 1 175 ? -10.308 6.052 -1.980 1.00 96.00 175 GLU A N 1
ATOM 1413 C CA . GLU A 1 175 ? -9.582 7.154 -2.600 1.00 96.00 175 GLU A CA 1
ATOM 1414 C C . GLU A 1 175 ? -8.255 6.686 -3.204 1.00 96.00 175 GLU A C 1
ATOM 1416 O O . GLU A 1 175 ? -7.739 5.618 -2.867 1.00 96.00 175 GLU A O 1
ATOM 1421 N N . ASN A 1 176 ? -7.677 7.533 -4.055 1.00 96.75 176 ASN A N 1
ATOM 1422 C CA . ASN A 1 176 ? -6.298 7.421 -4.508 1.00 96.75 176 ASN A CA 1
ATOM 1423 C C . ASN A 1 176 ? -5.483 8.563 -3.889 1.00 96.75 176 ASN A C 1
ATOM 1425 O O . ASN A 1 176 ? -5.787 9.738 -4.101 1.00 96.75 176 ASN A O 1
ATOM 1429 N N . VAL A 1 177 ? -4.464 8.217 -3.104 1.00 96.69 177 VAL A N 1
ATOM 1430 C CA . VAL A 1 177 ? -3.616 9.187 -2.407 1.00 96.69 177 VAL A CA 1
ATOM 1431 C C . VAL A 1 177 ? -2.401 9.498 -3.272 1.00 96.69 177 VAL A C 1
ATOM 1433 O O . VAL A 1 177 ? -1.588 8.619 -3.555 1.00 96.69 177 VAL A O 1
ATOM 1436 N N . SER A 1 178 ? -2.277 10.761 -3.679 1.00 94.31 178 SER A N 1
ATOM 1437 C CA . SER A 1 178 ? -1.139 11.258 -4.459 1.00 94.31 178 SER A CA 1
ATOM 1438 C C . SER A 1 178 ? 0.173 11.154 -3.679 1.00 94.31 178 SER A C 1
ATOM 1440 O O . SER A 1 178 ? 0.217 11.464 -2.488 1.00 94.31 178 SER A O 1
ATOM 1442 N N . ASP A 1 179 ? 1.261 10.821 -4.376 1.00 91.00 179 ASP A N 1
ATOM 1443 C CA . ASP A 1 179 ? 2.636 10.821 -3.855 1.00 91.00 179 ASP A CA 1
ATOM 1444 C C . ASP A 1 179 ? 3.030 12.149 -3.188 1.00 91.00 179 ASP A C 1
ATOM 1446 O O . ASP A 1 179 ? 3.768 12.166 -2.215 1.00 91.00 179 ASP A O 1
ATOM 1450 N N . GLN A 1 180 ? 2.454 13.278 -3.611 1.00 91.12 180 GLN A N 1
ATOM 1451 C CA . GLN A 1 180 ? 2.711 14.584 -2.982 1.00 91.12 180 GLN A CA 1
ATOM 1452 C C . GLN A 1 180 ? 2.276 14.652 -1.508 1.00 91.12 180 GLN A C 1
ATOM 1454 O O . GLN A 1 180 ? 2.804 15.459 -0.745 1.00 91.12 180 GLN A O 1
ATOM 1459 N N . LEU A 1 181 ? 1.313 13.818 -1.108 1.00 92.06 181 LEU A N 1
ATOM 1460 C CA . LEU A 1 181 ? 0.859 13.682 0.279 1.00 92.06 181 LEU A CA 1
ATOM 1461 C C . LEU A 1 181 ? 1.648 12.606 1.040 1.00 92.06 181 LEU A C 1
ATOM 1463 O O . LEU A 1 181 ? 1.508 12.479 2.258 1.00 92.06 181 LEU A O 1
ATOM 1467 N N . LEU A 1 182 ? 2.462 11.825 0.328 1.00 90.12 182 LEU A N 1
ATOM 1468 C CA . LEU A 1 182 ? 3.149 10.641 0.814 1.00 90.12 182 LEU A CA 1
ATOM 1469 C C . LEU A 1 182 ? 4.663 10.869 0.735 1.00 90.12 182 LEU A C 1
ATOM 1471 O O . LEU A 1 182 ? 5.289 10.703 -0.299 1.00 90.12 182 LEU A O 1
ATOM 1475 N N . ASN A 1 183 ? 5.298 11.207 1.853 1.00 91.31 183 ASN A N 1
ATOM 1476 C CA . ASN A 1 183 ? 6.752 11.405 1.906 1.00 91.31 183 ASN A CA 1
ATOM 1477 C C . ASN A 1 183 ? 7.532 10.068 1.964 1.00 91.31 183 ASN A C 1
ATOM 1479 O O . ASN A 1 183 ? 8.349 9.865 2.867 1.00 91.31 183 ASN A O 1
ATOM 1483 N N . ILE A 1 184 ? 7.229 9.129 1.057 1.00 95.38 184 ILE A N 1
ATOM 1484 C CA . ILE A 1 184 ? 7.773 7.762 1.073 1.00 95.38 184 ILE A CA 1
ATOM 1485 C C . ILE A 1 184 ? 9.264 7.798 0.770 1.00 95.38 184 ILE A C 1
ATOM 1487 O O . ILE A 1 184 ? 9.702 8.290 -0.272 1.00 95.38 184 ILE A O 1
ATOM 1491 N N . LYS A 1 185 ? 10.055 7.222 1.673 1.00 94.88 185 LYS A N 1
ATOM 1492 C CA . LYS A 1 185 ? 11.505 7.157 1.501 1.00 94.88 185 LYS A CA 1
ATOM 1493 C C . LYS A 1 185 ? 11.941 5.865 0.800 1.00 94.88 185 LYS A C 1
ATOM 1495 O O . LYS A 1 185 ? 11.306 4.826 1.007 1.00 94.88 185 LYS A O 1
ATOM 1500 N N . PRO A 1 186 ? 13.047 5.880 0.028 1.00 95.00 186 PRO A N 1
ATOM 1501 C CA . PRO A 1 186 ? 13.590 4.676 -0.606 1.00 95.00 186 PRO A CA 1
ATOM 1502 C C . PRO A 1 186 ? 13.767 3.496 0.361 1.00 95.00 186 PRO A C 1
ATOM 1504 O O . PRO A 1 186 ? 13.412 2.371 0.018 1.00 95.00 186 PRO A O 1
ATOM 1507 N N . GLU A 1 187 ? 14.212 3.752 1.595 1.00 95.75 187 GLU A N 1
ATOM 1508 C CA . GLU A 1 187 ? 14.492 2.698 2.579 1.00 95.75 187 GLU A CA 1
ATOM 1509 C C . GLU A 1 187 ? 13.214 2.044 3.126 1.00 95.75 187 GLU A C 1
ATOM 1511 O O . GLU A 1 187 ? 13.264 0.959 3.707 1.00 95.75 187 GLU A O 1
ATOM 1516 N N . GLU A 1 188 ? 12.056 2.702 3.010 1.00 95.94 188 GLU A N 1
ATOM 1517 C CA . GLU A 1 188 ? 10.770 2.059 3.293 1.00 95.94 188 GLU A CA 1
ATOM 1518 C C . GLU A 1 188 ? 10.466 1.006 2.232 1.00 95.94 188 GLU A C 1
ATOM 1520 O O . GLU A 1 188 ? 10.148 -0.123 2.589 1.00 95.94 188 GLU A O 1
ATOM 1525 N N . ILE A 1 189 ? 10.660 1.341 0.952 1.00 95.88 189 ILE A N 1
ATOM 1526 C CA . ILE A 1 189 ? 10.466 0.406 -0.161 1.00 95.88 189 ILE A CA 1
ATOM 1527 C C . ILE A 1 189 ? 11.452 -0.758 -0.100 1.00 95.88 189 ILE A C 1
ATOM 1529 O O . ILE A 1 189 ? 11.076 -1.905 -0.348 1.00 95.88 189 ILE A O 1
ATOM 1533 N N . ASP A 1 190 ? 12.720 -0.486 0.202 1.00 93.62 190 ASP A N 1
ATOM 1534 C CA . ASP A 1 190 ? 13.755 -1.520 0.174 1.00 93.62 190 ASP A CA 1
ATOM 1535 C C . ASP A 1 190 ? 13.478 -2.648 1.179 1.00 93.62 190 ASP A C 1
ATOM 1537 O O . ASP A 1 190 ? 13.805 -3.801 0.894 1.00 93.62 190 ASP A O 1
ATOM 1541 N N . ARG A 1 191 ? 12.787 -2.337 2.285 1.00 93.44 191 ARG A N 1
ATOM 1542 C CA . ARG A 1 191 ? 12.360 -3.289 3.324 1.00 93.44 191 ARG A CA 1
ATOM 1543 C C . ARG A 1 191 ? 11.087 -4.070 2.995 1.00 93.44 191 ARG A C 1
ATOM 1545 O O . ARG A 1 191 ? 10.748 -4.977 3.750 1.00 93.44 191 ARG A O 1
ATOM 1552 N N . LEU A 1 192 ? 10.374 -3.717 1.927 1.00 95.06 192 LEU A N 1
ATOM 1553 C CA . LEU A 1 192 ? 9.146 -4.413 1.558 1.00 95.06 192 LEU A CA 1
ATOM 1554 C C . LEU A 1 192 ? 9.439 -5.791 0.970 1.00 95.06 192 LEU A C 1
ATOM 1556 O O . LEU A 1 192 ? 10.378 -5.968 0.183 1.00 95.06 192 LEU A O 1
ATOM 1560 N N . GLU A 1 193 ? 8.579 -6.733 1.346 1.00 94.12 193 GLU A N 1
ATOM 1561 C CA . GLU A 1 193 ? 8.567 -8.101 0.848 1.00 94.12 193 GLU A CA 1
ATOM 1562 C C . GLU A 1 193 ? 8.148 -8.145 -0.627 1.00 94.12 193 GLU A C 1
ATOM 1564 O O . GLU A 1 193 ? 7.444 -7.266 -1.134 1.00 94.12 193 GLU A O 1
ATOM 1569 N N . ILE A 1 194 ? 8.591 -9.192 -1.319 1.00 94.44 194 ILE A N 1
ATOM 1570 C CA . ILE A 1 194 ? 8.279 -9.441 -2.724 1.00 94.44 194 ILE A CA 1
ATOM 1571 C C . ILE A 1 194 ? 7.400 -10.681 -2.824 1.00 94.44 194 ILE A C 1
ATOM 1573 O O . ILE A 1 194 ? 7.740 -11.729 -2.278 1.00 94.44 194 ILE A O 1
ATOM 1577 N N . LEU A 1 195 ? 6.299 -10.572 -3.567 1.00 91.38 195 LEU A N 1
ATOM 1578 C CA . LEU A 1 195 ? 5.566 -11.733 -4.057 1.00 91.38 195 LEU A CA 1
ATOM 1579 C C . LEU A 1 195 ? 6.075 -12.100 -5.442 1.00 91.38 195 LEU A C 1
ATOM 1581 O O . LEU A 1 195 ? 6.111 -11.264 -6.347 1.00 91.38 195 LEU A O 1
ATOM 1585 N N . TYR A 1 196 ? 6.420 -13.368 -5.594 1.00 89.94 196 TYR A N 1
ATOM 1586 C CA . TYR A 1 196 ? 6.812 -13.969 -6.856 1.00 89.94 196 TYR A CA 1
ATOM 1587 C C . TYR A 1 196 ? 5.586 -14.606 -7.504 1.00 89.94 196 TYR A C 1
ATOM 1589 O O . TYR A 1 196 ? 4.858 -15.359 -6.856 1.00 89.94 196 TYR A O 1
ATOM 1597 N N . ILE A 1 197 ? 5.341 -14.262 -8.766 1.00 84.06 197 ILE A N 1
ATOM 1598 C CA . ILE A 1 197 ? 4.184 -14.728 -9.531 1.00 84.06 197 ILE A CA 1
ATOM 1599 C C . ILE A 1 197 ? 4.689 -15.790 -10.502 1.00 84.06 197 ILE A C 1
ATOM 1601 O O . ILE A 1 197 ? 5.560 -15.504 -11.327 1.00 84.06 197 ILE A O 1
ATOM 1605 N N . ASN A 1 198 ? 4.160 -17.004 -10.350 1.00 62.94 198 ASN A N 1
ATOM 1606 C CA . ASN A 1 198 ? 4.451 -18.158 -11.201 1.00 62.94 198 ASN A CA 1
ATOM 1607 C C . ASN A 1 198 ? 3.510 -18.214 -12.404 1.00 62.94 198 ASN A C 1
ATOM 1609 O O . ASN A 1 198 ? 2.314 -17.890 -12.220 1.00 62.94 198 ASN A O 1
#